Protein 4QUK (pdb70)

InterPro domains:
  IPR001509 NAD-dependent epimerase/dehydratase [PF01370] (10-249)
  IPR036291 NAD(P)-binding domain superfamily [SSF51735] (7-319)
  IPR050425 NAD(P)-dependent dehydratase-like [PTHR10366] (9-311)

Radius of gyration: 19.44 Å; Cα contacts (8 Å, |Δi|>4): 645; chains: 1; bounding box: 43×42×52 Å

CATH classification: 3.40.50.720

Structure (mmCIF, N/CA/C/O backbone):
data_4QUK
#
_entry.id   4QUK
#
_cell.length_a   37.797
_cell.length_b   76.565
_cell.length_c   106.045
_cell.angle_alpha   90.00
_cell.angle_beta   90.00
_cell.angle_gamma   90.00
#
_symmetry.space_group_name_H-M   'P 21 21 21'
#
loop_
_entity.id
_entity.type
_entity.pdbx_description
1 polymer Dihydroflavonol-4-reductase
2 water water
#
loop_
_atom_site.group_PDB
_atom_site.id
_atom_site.type_symbol
_atom_site.label_atom_id
_atom_site.label_alt_id
_atom_site.label_comp_id
_atom_site.label_asym_id
_atom_site.label_entity_id
_atom_site.label_seq_id
_atom_site.pdbx_PDB_ins_code
_atom_site.Cartn_x
_atom_site.Cartn_y
_atom_site.Cartn_z
_atom_site.occupancy
_atom_site.B_iso_or_equiv
_atom_site.auth_seq_id
_atom_site.auth_comp_id
_atom_site.auth_asym_id
_atom_site.auth_atom_id
_atom_site.pdbx_PDB_model_num
ATOM 1 N N . ASN A 1 1 ? 27.462 8.268 -27.098 1.00 29.00 8 ASN A N 1
ATOM 2 C CA . ASN A 1 1 ? 26.465 9.192 -26.489 1.00 25.58 8 ASN A CA 1
ATOM 3 C C . ASN A 1 1 ? 25.045 8.656 -26.678 1.00 23.39 8 ASN A C 1
ATOM 4 O O . ASN A 1 1 ? 24.070 9.295 -26.276 1.00 20.60 8 ASN A O 1
ATOM 9 N N . VAL A 1 2 ? 24.938 7.478 -27.289 1.00 20.20 9 VAL A N 1
ATOM 10 C CA . VAL A 1 2 ? 23.640 6.853 -27.522 1.00 17.81 9 VAL A CA 1
ATOM 11 C C . VAL A 1 2 ? 23.449 5.664 -26.590 1.00 16.44 9 VAL A C 1
ATOM 12 O O . VAL A 1 2 ? 24.268 4.746 -26.562 1.00 16.82 9 VAL A O 1
ATOM 16 N N . VAL A 1 3 ? 22.364 5.684 -25.824 1.00 16.14 10 VAL A N 1
ATOM 17 C CA . VAL A 1 3 ? 22.071 4.598 -24.899 1.00 14.62 10 VAL A CA 1
ATOM 18 C C . VAL A 1 3 ? 20.612 4.192 -25.015 1.00 14.89 10 VAL A C 1
ATOM 19 O O . VAL A 1 3 ? 19.782 4.954 -25.516 1.00 16.19 10 VAL A O 1
ATOM 23 N N . CYS A 1 4 ? 20.307 2.987 -24.550 1.00 14.08 11 CYS A N 1
ATOM 24 C CA . CYS A 1 4 ? 18.949 2.468 -24.599 1.00 14.40 11 CYS A CA 1
ATOM 25 C C . CYS A 1 4 ? 18.394 2.246 -23.201 1.00 15.96 11 CYS A C 1
ATOM 26 O O . CYS A 1 4 ? 19.086 1.736 -22.322 1.00 14.87 11 CYS A O 1
ATOM 29 N N . VAL A 1 5 ? 17.139 2.638 -23.005 1.00 15.08 12 VAL A N 1
ATOM 30 C CA . VAL A 1 5 ? 16.465 2.463 -21.726 1.00 14.97 12 VAL A CA 1
ATOM 31 C C . VAL A 1 5 ? 15.173 1.701 -22.001 1.00 16.83 12 VAL A C 1
ATOM 32 O O . VAL A 1 5 ? 14.287 2.205 -22.683 1.00 14.94 12 VAL A O 1
ATOM 36 N N . THR A 1 6 ? 15.077 0.483 -21.478 1.00 16.48 13 THR A N 1
ATOM 37 C CA . THR A 1 6 ? 13.891 -0.341 -21.676 1.00 17.83 13 THR A CA 1
ATOM 38 C C . THR A 1 6 ? 12.799 0.057 -20.685 1.00 18.18 13 THR A C 1
ATOM 39 O O . THR A 1 6 ? 13.097 0.546 -19.595 1.00 18.29 13 THR A O 1
ATOM 43 N N . GLY A 1 7 ? 11.541 -0.153 -21.073 1.00 18.12 14 GLY A N 1
ATOM 44 C CA . GLY A 1 7 ? 10.419 0.190 -20.210 1.00 18.39 14 GLY A CA 1
ATOM 45 C C . GLY A 1 7 ? 10.539 1.603 -19.672 1.00 17.60 14 GLY A C 1
ATOM 46 O O . GLY A 1 7 ? 10.359 1.845 -18.477 1.00 17.77 14 GLY A O 1
ATOM 47 N N . ALA A 1 8 ? 10.829 2.536 -20.571 1.00 18.58 15 ALA A N 1
ATOM 48 C CA . ALA A 1 8 ? 11.032 3.941 -20.233 1.00 19.59 15 ALA A CA 1
ATOM 49 C C . ALA A 1 8 ? 9.903 4.629 -19.476 1.00 20.75 15 ALA A C 1
ATOM 50 O O . ALA A 1 8 ? 10.132 5.630 -18.800 1.00 22.24 15 ALA A O 1
ATOM 52 N N . SER A 1 9 ? 8.691 4.099 -19.589 1.00 21.45 16 SER A N 1
ATOM 53 C CA . SER A 1 9 ? 7.541 4.685 -18.909 1.00 23.17 16 SER A CA 1
ATOM 54 C C . SER A 1 9 ? 7.516 4.392 -17.407 1.00 22.99 16 SER A C 1
ATOM 55 O O . SER A 1 9 ? 6.774 5.034 -16.662 1.00 23.73 16 SER A O 1
ATOM 58 N N . GLY A 1 10 ? 8.322 3.427 -16.970 1.00 20.85 17 GLY A N 1
ATOM 59 C CA . GLY A 1 10 ? 8.365 3.068 -15.559 1.00 20.75 17 GLY A CA 1
ATOM 60 C C . GLY A 1 10 ? 8.775 4.217 -14.652 1.00 18.48 17 GLY A C 1
ATOM 61 O O . GLY A 1 10 ? 9.272 5.234 -15.129 1.00 18.93 17 GLY A O 1
ATOM 62 N N . TYR A 1 11 ? 8.576 4.056 -13.345 1.00 17.67 18 TYR A N 1
ATOM 63 C CA . TYR A 1 11 ? 8.926 5.104 -12.385 1.00 16.81 18 TYR A CA 1
ATOM 64 C C . TYR A 1 11 ? 10.423 5.397 -12.385 1.00 16.53 18 TYR A C 1
ATOM 65 O O . TYR A 1 11 ? 10.841 6.532 -12.613 1.00 17.44 18 TYR A O 1
ATOM 74 N N . ILE A 1 12 ? 11.229 4.373 -12.124 1.00 16.58 19 ILE A N 1
ATOM 75 C CA . ILE A 1 12 ? 12.679 4.539 -12.104 1.00 15.04 19 ILE A CA 1
ATOM 76 C C . ILE A 1 12 ? 13.193 4.913 -13.494 1.00 14.77 19 ILE A C 1
ATOM 77 O O . ILE A 1 12 ? 13.999 5.835 -13.646 1.00 14.96 19 ILE A O 1
ATOM 82 N N . ALA A 1 13 ? 12.714 4.200 -14.506 1.00 13.28 20 ALA A N 1
ATOM 83 C CA . ALA A 1 13 ? 13.132 4.454 -15.880 1.00 12.91 20 ALA A CA 1
ATOM 84 C C . ALA A 1 13 ? 12.835 5.883 -16.344 1.00 14.07 20 ALA A C 1
ATOM 85 O O . ALA A 1 13 ? 13.642 6.491 -17.054 1.00 14.31 20 ALA A O 1
ATOM 87 N N . SER A 1 14 ? 11.683 6.423 -15.959 1.00 13.29 21 SER A N 1
ATOM 88 C CA . SER A 1 14 ? 11.341 7.781 -16.374 1.00 15.10 21 SER A CA 1
ATOM 89 C C . SER A 1 14 ? 12.333 8.784 -15.790 1.00 15.31 21 SER A C 1
ATOM 90 O O . SER A 1 14 ? 12.738 9.732 -16.463 1.00 14.23 21 SER A O 1
ATOM 93 N N . TRP A 1 15 ? 12.724 8.583 -14.534 1.00 14.24 22 TRP A N 1
ATOM 94 C CA . TRP A 1 15 ? 13.686 9.483 -13.916 1.00 14.52 22 TRP A CA 1
ATOM 95 C C . TRP A 1 15 ? 15.063 9.324 -14.548 1.00 14.72 22 TRP A C 1
ATOM 96 O O . TRP A 1 15 ? 15.809 10.297 -14.702 1.00 14.99 22 TRP A O 1
ATOM 107 N N . LEU A 1 16 ? 15.404 8.095 -14.910 1.00 13.44 23 LEU A N 1
ATOM 108 C CA . LEU A 1 16 ? 16.688 7.835 -15.549 1.00 13.90 23 LEU A CA 1
ATOM 109 C C . LEU A 1 16 ? 16.719 8.565 -16.895 1.00 13.85 23 LEU A C 1
ATOM 110 O O . LEU A 1 16 ? 17.714 9.197 -17.255 1.00 13.90 23 LEU A O 1
ATOM 115 N N . VAL A 1 17 ? 15.619 8.479 -17.630 1.00 12.63 24 VAL A N 1
ATOM 116 C CA . VAL A 1 17 ? 15.524 9.142 -18.925 1.00 13.50 24 VAL A CA 1
ATOM 117 C C . VAL A 1 17 ? 15.698 10.653 -18.759 1.00 13.44 24 VAL A C 1
ATOM 118 O O . VAL A 1 17 ? 16.441 11.284 -19.512 1.00 14.53 24 VAL A O 1
ATOM 122 N N . ARG A 1 18 ? 15.034 11.228 -17.761 1.00 13.04 25 ARG A N 1
ATOM 123 C CA . ARG A 1 18 ? 15.137 12.662 -17.519 1.00 14.33 25 ARG A CA 1
ATOM 124 C C . ARG A 1 18 ? 16.578 13.087 -17.264 1.00 14.51 25 ARG A C 1
ATOM 125 O O . ARG A 1 18 ? 17.075 14.047 -17.855 1.00 12.98 25 ARG A O 1
ATOM 133 N N . LEU A 1 19 ? 17.245 12.364 -16.374 1.00 14.72 26 LEU A N 1
ATOM 134 C CA . LEU A 1 19 ? 18.619 12.674 -16.031 1.00 14.78 26 LEU A CA 1
ATOM 135 C C . LEU A 1 19 ? 19.588 12.415 -17.181 1.00 13.68 26 LEU A C 1
ATOM 136 O O . LEU A 1 19 ? 20.519 13.189 -17.387 1.00 14.03 26 LEU A O 1
ATOM 141 N N . LEU A 1 20 ? 19.370 11.344 -17.941 1.00 13.27 27 LEU A N 1
ATOM 142 C CA . LEU A 1 20 ? 20.243 11.050 -19.078 1.00 14.81 27 LEU A CA 1
ATOM 143 C C . LEU A 1 20 ? 20.122 12.156 -20.126 1.00 14.81 27 LEU A C 1
ATOM 144 O O . LEU A 1 20 ? 21.127 12.614 -20.679 1.00 14.73 27 LEU A O 1
ATOM 149 N N . LEU A 1 21 ? 18.890 12.580 -20.398 1.00 15.48 28 LEU A N 1
ATOM 150 C CA . LEU A 1 21 ? 18.644 13.640 -21.372 1.00 16.01 28 LEU A CA 1
ATOM 151 C C . LEU A 1 21 ? 19.325 14.926 -20.932 1.00 17.62 28 LEU A C 1
ATOM 152 O O . LEU A 1 21 ? 19.891 15.660 -21.750 1.00 18.83 28 LEU A O 1
ATOM 157 N N . HIS A 1 22 ? 19.274 15.201 -19.634 1.00 18.65 29 HIS A N 1
ATOM 158 C CA . HIS A 1 22 ? 19.889 16.410 -19.121 1.00 18.90 29 HIS A CA 1
ATOM 159 C C . HIS A 1 22 ? 21.407 16.369 -19.247 1.00 19.09 29 HIS A C 1
ATOM 160 O O . HIS A 1 22 ? 22.047 17.415 -19.334 1.00 20.72 29 HIS A O 1
ATOM 167 N N . ARG A 1 23 ? 21.986 15.170 -19.262 1.00 18.89 30 ARG A N 1
ATOM 168 C CA . ARG A 1 23 ? 23.433 15.036 -19.400 1.00 21.98 30 ARG A CA 1
ATOM 169 C C . ARG A 1 23 ? 23.874 15.074 -20.864 1.00 21.19 30 ARG A C 1
ATOM 170 O O . ARG A 1 23 ? 25.059 14.922 -21.161 1.00 20.71 30 ARG A O 1
ATOM 178 N N . GLY A 1 24 ? 22.916 15.259 -21.770 1.00 20.70 31 GLY A N 1
ATOM 179 C CA . GLY A 1 24 ? 23.232 15.342 -23.188 1.00 19.70 31 GLY A CA 1
ATOM 180 C C . GLY A 1 24 ? 23.157 14.067 -24.007 1.00 19.48 31 GLY A C 1
ATOM 181 O O . GLY A 1 24 ? 23.480 14.076 -25.196 1.00 19.76 31 GLY A O 1
ATOM 182 N N . TYR A 1 25 ? 22.727 12.972 -23.391 1.00 17.84 32 TYR A N 1
ATOM 183 C CA . TYR A 1 25 ? 22.628 11.690 -24.087 1.00 17.60 32 TYR A CA 1
ATOM 184 C C . TYR A 1 25 ? 21.493 11.620 -25.098 1.00 17.77 32 TYR A C 1
ATOM 185 O O . TYR A 1 25 ? 20.502 12.343 -24.993 1.00 18.27 32 TYR A O 1
ATOM 194 N N . THR A 1 26 ? 21.658 10.741 -26.082 1.00 18.73 33 THR A N 1
ATOM 195 C CA . THR A 1 26 ? 20.615 10.472 -27.064 1.00 17.02 33 THR A CA 1
ATOM 196 C C . THR A 1 26 ? 20.033 9.205 -26.456 1.00 16.97 33 THR A C 1
ATOM 197 O O . THR A 1 26 ? 20.747 8.217 -26.286 1.00 17.90 33 THR A O 1
ATOM 201 N N . VAL A 1 27 ? 18.754 9.230 -26.110 1.00 15.06 34 VAL A N 1
ATOM 202 C CA . VAL A 1 27 ? 18.146 8.073 -25.471 1.00 15.06 34 VAL A CA 1
ATOM 203 C C . VAL A 1 27 ? 17.142 7.321 -26.324 1.00 15.03 34 VAL A C 1
ATOM 204 O O . VAL A 1 27 ? 16.137 7.883 -26.757 1.00 16.61 34 VAL A O 1
ATOM 208 N N . LYS A 1 28 ? 17.429 6.047 -26.568 1.00 14.28 35 LYS A N 1
ATOM 209 C CA . LYS A 1 28 ? 16.529 5.191 -27.328 1.00 14.34 35 LYS A CA 1
ATOM 210 C C . LYS A 1 28 ? 15.691 4.500 -26.257 1.00 14.30 35 LYS A C 1
ATOM 211 O O . LYS A 1 28 ? 16.172 3.613 -25.553 1.00 15.74 35 LYS A O 1
AT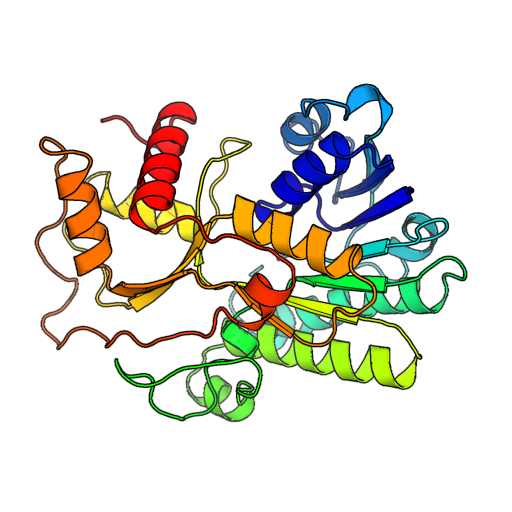OM 217 N N . ALA A 1 29 ? 14.439 4.924 -26.129 1.00 13.99 36 ALA A N 1
ATOM 218 C CA . ALA A 1 29 ? 13.550 4.384 -25.110 1.00 14.48 36 ALA A CA 1
ATOM 219 C C . ALA A 1 29 ? 12.485 3.466 -25.676 1.00 13.63 36 ALA A C 1
ATOM 220 O O . ALA A 1 29 ? 11.902 3.757 -26.715 1.00 13.77 36 ALA A O 1
ATOM 222 N N . THR A 1 30 ? 12.226 2.362 -24.982 1.00 14.09 37 THR A N 1
ATOM 223 C CA . THR A 1 30 ? 11.215 1.418 -25.437 1.00 14.95 37 THR A CA 1
ATOM 224 C C . THR A 1 30 ? 10.006 1.394 -24.510 1.00 15.78 37 THR A C 1
ATOM 225 O O . THR A 1 30 ? 10.135 1.504 -23.292 1.00 14.12 37 THR A O 1
ATOM 229 N N . VAL A 1 31 ? 8.828 1.275 -25.113 1.00 14.60 38 VAL A N 1
ATOM 230 C CA . VAL A 1 31 ? 7.569 1.187 -24.389 1.00 16.57 38 VAL A CA 1
ATOM 231 C C . VAL A 1 31 ? 6.713 0.234 -25.213 1.00 19.37 38 VAL A C 1
ATOM 232 O O . VAL A 1 31 ? 7.001 0.012 -26.388 1.00 18.97 38 VAL A O 1
ATOM 236 N N . ARG A 1 32 ? 5.677 -0.341 -24.610 1.00 20.70 39 ARG A N 1
ATOM 237 C CA . ARG A 1 32 ? 4.828 -1.277 -25.341 1.00 24.15 39 ARG A CA 1
ATOM 238 C C . ARG A 1 32 ? 4.074 -0.638 -26.502 1.00 24.14 39 ARG A C 1
ATOM 239 O O . ARG A 1 32 ? 3.812 -1.289 -27.516 1.00 24.88 39 ARG A O 1
ATOM 247 N N . ASP A 1 33 ? 3.733 0.636 -26.363 1.00 25.60 40 ASP A N 1
ATOM 248 C CA . ASP A 1 33 ? 3.019 1.336 -27.421 1.00 27.36 40 ASP A CA 1
ATOM 249 C C . ASP A 1 33 ? 3.343 2.822 -27.429 1.00 27.47 40 ASP A C 1
ATOM 250 O O . ASP A 1 33 ? 2.756 3.605 -26.682 1.00 26.82 40 ASP A O 1
ATOM 255 N N . PRO A 1 34 ? 4.296 3.227 -28.277 1.00 28.81 41 PRO A N 1
ATOM 256 C CA . PRO A 1 34 ? 4.699 4.630 -28.379 1.00 31.43 41 PRO A CA 1
ATOM 257 C C . PRO A 1 34 ? 3.634 5.522 -29.010 1.00 33.48 41 PRO A C 1
ATOM 258 O O . PRO A 1 34 ? 3.750 6.746 -28.984 1.00 33.38 41 PRO A O 1
ATOM 262 N N . ASN A 1 35 ? 2.599 4.910 -29.575 1.00 35.49 42 ASN A N 1
ATOM 263 C CA . ASN A 1 35 ? 1.529 5.673 -30.204 1.00 38.84 42 ASN A CA 1
ATOM 264 C C . ASN A 1 35 ? 0.424 6.006 -29.208 1.00 39.78 42 ASN A C 1
ATOM 265 O O . ASN A 1 35 ? -0.607 6.572 -29.576 1.00 41.02 42 ASN A O 1
ATOM 270 N N . ASP A 1 36 ? 0.646 5.650 -27.948 1.00 41.11 43 ASP A N 1
ATOM 271 C CA . ASP A 1 36 ? -0.314 5.921 -26.883 1.00 42.87 43 ASP A CA 1
ATOM 272 C C . ASP A 1 36 ? 0.197 7.116 -26.082 1.00 43.40 43 ASP A C 1
ATOM 273 O O . ASP A 1 36 ? 1.051 6.970 -25.209 1.00 42.43 43 ASP A O 1
ATOM 278 N N . PRO A 1 37 ? -0.328 8.315 -26.371 1.00 44.84 44 PRO A N 1
ATOM 279 C CA . PRO A 1 37 ? 0.076 9.546 -25.685 1.00 45.73 44 PRO A CA 1
ATOM 280 C C . PRO A 1 37 ? -0.076 9.519 -24.167 1.00 46.10 44 PRO A C 1
ATOM 281 O O . PRO A 1 37 ? 0.785 10.020 -23.445 1.00 46.85 44 PRO A O 1
ATOM 285 N N . LYS A 1 38 ? -1.163 8.931 -23.681 1.00 46.87 45 LYS A N 1
ATOM 286 C CA . LYS A 1 38 ? -1.400 8.860 -22.242 1.00 47.12 45 LYS A CA 1
ATOM 287 C C . LYS A 1 38 ? -0.315 8.109 -21.472 1.00 46.43 45 LYS A C 1
ATOM 288 O O . LYS A 1 38 ? -0.316 8.111 -20.241 1.00 47.09 45 LYS A O 1
ATOM 294 N N . LYS A 1 39 ? 0.608 7.468 -22.185 1.00 44.99 46 LYS A N 1
ATOM 295 C CA . LYS A 1 39 ? 1.674 6.722 -21.523 1.00 43.14 46 LYS A CA 1
ATOM 296 C C . LYS A 1 39 ? 3.089 7.083 -21.973 1.00 41.02 46 LYS A C 1
ATOM 297 O O . LYS A 1 39 ? 4.054 6.421 -21.590 1.00 40.82 46 LYS A O 1
ATOM 303 N N . VAL A 1 40 ? 3.208 8.130 -22.785 1.00 36.83 47 VAL A N 1
ATOM 304 C CA . VAL A 1 40 ? 4.511 8.591 -23.254 1.00 33.26 47 VAL A CA 1
ATOM 305 C C . VAL A 1 40 ? 4.606 10.106 -23.102 1.00 32.18 47 VAL A C 1
ATOM 306 O O . VAL A 1 40 ? 5.679 10.691 -23.238 1.00 29.33 47 VAL A O 1
ATOM 310 N N . ASP A 1 41 ? 3.474 10.738 -22.812 1.00 31.49 48 ASP A N 1
ATOM 311 C CA . ASP A 1 41 ? 3.438 12.186 -22.645 1.00 32.30 48 ASP A CA 1
ATOM 312 C C . ASP A 1 41 ? 4.394 12.703 -21.576 1.00 29.54 48 ASP A C 1
ATOM 313 O O . ASP A 1 41 ? 5.034 13.737 -21.763 1.00 29.68 48 ASP A O 1
ATOM 318 N N . HIS A 1 42 ? 4.501 11.990 -20.460 1.00 28.39 49 HIS A N 1
ATOM 319 C CA . HIS A 1 42 ? 5.396 12.424 -19.394 1.00 25.95 49 HIS A CA 1
ATOM 320 C C . HIS A 1 42 ? 6.861 12.313 -19.815 1.00 25.35 49 HIS A C 1
ATOM 321 O O . HIS A 1 42 ? 7.731 12.968 -19.245 1.00 24.83 49 HIS A O 1
ATOM 328 N N . LEU A 1 43 ? 7.132 11.492 -20.825 1.00 21.85 50 LEU A N 1
ATOM 329 C CA . LEU A 1 43 ? 8.495 11.341 -21.315 1.00 21.47 50 LEU A CA 1
ATOM 330 C C . LEU A 1 43 ? 8.796 12.409 -22.366 1.00 20.59 50 LEU A C 1
ATOM 331 O O . LEU A 1 43 ? 9.826 13.077 -22.306 1.00 19.15 50 LEU A O 1
ATOM 336 N N . VAL A 1 44 ? 7.885 12.578 -23.322 1.00 21.28 51 VAL A N 1
ATOM 337 C CA . VAL A 1 44 ? 8.080 13.563 -24.379 1.00 23.50 51 VAL A CA 1
ATOM 338 C C . VAL A 1 44 ? 8.194 14.989 -23.840 1.00 23.67 51 VAL A C 1
ATOM 339 O O . VAL A 1 44 ? 8.839 15.838 -24.451 1.00 23.44 51 VAL A O 1
ATOM 343 N N . LYS A 1 45 ? 7.583 15.241 -22.686 1.00 24.68 52 LYS A N 1
ATOM 344 C CA . LYS A 1 45 ? 7.609 16.568 -22.075 1.00 25.41 52 LYS A CA 1
ATOM 345 C C . LYS A 1 45 ? 8.939 16.900 -21.402 1.00 24.26 52 LYS A C 1
ATOM 346 O O . LYS A 1 45 ? 9.261 18.071 -21.194 1.00 21.41 52 LYS A O 1
ATOM 352 N N . LEU A 1 46 ? 9.711 15.872 -21.064 1.00 22.49 53 LEU A N 1
ATOM 353 C CA . LEU A 1 46 ? 10.999 16.071 -20.404 1.00 22.75 53 LEU A CA 1
ATOM 354 C C . LEU A 1 46 ? 11.923 16.999 -21.184 1.00 22.95 53 LEU A C 1
ATOM 355 O O . LEU A 1 46 ? 11.925 17.006 -22.415 1.00 21.14 53 LEU A O 1
ATOM 360 N N . ASP A 1 47 ? 12.715 17.778 -20.455 1.00 22.61 54 ASP A N 1
ATOM 361 C CA . ASP A 1 47 ? 13.643 18.718 -21.069 1.00 24.94 54 ASP A CA 1
ATOM 362 C C . ASP A 1 47 ? 14.652 18.008 -21.971 1.00 23.62 54 ASP A C 1
ATOM 363 O O . ASP A 1 47 ? 15.399 17.137 -21.522 1.00 22.30 54 ASP A O 1
ATOM 368 N N . GLY A 1 48 ? 14.656 18.380 -23.249 1.00 22.65 55 GLY A N 1
ATOM 369 C CA . GLY A 1 48 ? 15.577 17.781 -24.201 1.00 21.50 55 GLY A CA 1
ATOM 370 C C . GLY A 1 48 ? 15.011 16.596 -24.968 1.00 20.59 55 GLY A C 1
ATOM 371 O O . GLY A 1 48 ? 15.585 16.168 -25.974 1.00 20.37 55 GLY A O 1
ATOM 372 N N . ALA A 1 49 ? 13.885 16.066 -24.503 1.00 18.14 56 ALA A N 1
ATOM 373 C CA . ALA A 1 49 ? 13.257 14.913 -25.147 1.00 17.99 56 ALA A CA 1
ATOM 374 C C . ALA A 1 49 ? 12.910 15.180 -26.606 1.00 18.33 56 ALA A C 1
ATOM 375 O O . ALA A 1 49 ? 13.091 14.322 -27.469 1.00 17.26 56 ALA A O 1
ATOM 377 N N . LYS A 1 50 ? 12.408 16.378 -26.872 1.00 19.17 57 LYS A N 1
ATOM 378 C CA . LYS A 1 50 ? 12.014 16.765 -28.218 1.00 21.99 57 LYS A CA 1
ATOM 379 C C . LYS A 1 50 ? 13.115 16.502 -29.246 1.00 21.67 57 LYS A C 1
ATOM 380 O O . LYS A 1 50 ? 12.844 16.026 -30.349 1.00 20.52 57 LYS A O 1
ATOM 386 N N . GLU A 1 51 ? 14.357 16.796 -28.880 1.00 20.27 58 GLU A N 1
ATOM 387 C CA . GLU A 1 51 ? 15.469 16.593 -29.800 1.00 21.79 58 GLU A CA 1
ATOM 388 C C . GLU A 1 51 ? 16.240 15.291 -29.602 1.00 20.50 58 GLU A C 1
ATOM 389 O O . GLU A 1 51 ? 16.740 14.717 -30.570 1.00 19.52 58 GLU A O 1
ATOM 395 N N . ARG A 1 52 ? 16.329 14.811 -28.364 1.00 18.39 59 ARG A N 1
ATOM 396 C CA . ARG A 1 52 ? 17.115 13.610 -28.109 1.00 18.08 59 ARG A CA 1
ATOM 397 C C . ARG A 1 52 ? 16.449 12.337 -27.589 1.00 17.54 59 ARG A C 1
ATOM 398 O O . ARG A 1 52 ? 17.142 11.361 -27.303 1.00 17.26 59 ARG A O 1
ATOM 406 N N . LEU A 1 53 ? 15.124 12.329 -27.470 1.00 16.62 60 LEU A N 1
ATOM 407 C CA . LEU A 1 53 ? 14.426 11.123 -27.024 1.00 17.17 60 LEU A CA 1
ATOM 408 C C . LEU A 1 53 ? 13.856 10.405 -28.247 1.00 17.48 60 LEU A C 1
ATOM 409 O O . LEU A 1 53 ? 13.028 10.964 -28.965 1.00 16.37 60 LEU A O 1
ATOM 414 N N . GLN A 1 54 ? 14.300 9.172 -28.477 1.00 16.55 61 GLN A N 1
ATOM 415 C CA . GLN A 1 54 ? 13.832 8.380 -29.612 1.00 16.76 61 GLN A CA 1
ATOM 416 C C . GLN A 1 54 ? 13.032 7.190 -29.074 1.00 15.67 61 GLN A C 1
ATOM 417 O O . GLN A 1 54 ? 13.592 6.293 -28.442 1.00 14.37 61 GLN A O 1
ATOM 423 N N . LEU A 1 55 ? 11.724 7.186 -29.322 1.00 16.05 62 LEU A N 1
ATOM 424 C CA . LEU A 1 55 ? 10.853 6.116 -28.835 1.00 15.91 62 LEU A CA 1
ATOM 425 C C . LEU A 1 55 ? 10.689 4.941 -29.796 1.00 16.28 62 LEU A C 1
ATOM 426 O O . LEU A 1 55 ? 10.484 5.129 -30.998 1.00 15.20 62 LEU A O 1
ATOM 431 N N . PHE A 1 56 ? 10.773 3.728 -29.251 1.00 14.58 63 PHE A N 1
ATOM 432 C CA . PHE A 1 56 ? 10.615 2.507 -30.040 1.00 15.12 63 PHE A CA 1
ATOM 433 C C . PHE A 1 56 ? 9.638 1.554 -29.367 1.00 16.57 63 PHE A C 1
ATOM 434 O O . PHE A 1 56 ? 9.552 1.504 -28.139 1.00 15.95 63 PHE A O 1
ATOM 442 N N . LYS A 1 57 ? 8.908 0.794 -30.176 1.00 18.41 64 LYS A N 1
ATOM 443 C CA . LYS A 1 57 ? 7.950 -0.177 -29.656 1.00 18.95 64 LYS A CA 1
ATOM 444 C C . LYS A 1 57 ? 8.650 -1.511 -29.415 1.00 19.46 64 LYS A C 1
ATOM 445 O O . LYS A 1 57 ? 9.321 -2.041 -30.303 1.00 18.21 64 LYS A O 1
ATOM 451 N N . ALA A 1 58 ? 8.490 -2.055 -28.214 1.00 18.29 65 ALA A N 1
ATOM 452 C CA . ALA A 1 58 ? 9.104 -3.332 -27.883 1.00 19.51 65 ALA A CA 1
ATOM 453 C C . ALA A 1 58 ? 8.399 -3.967 -26.696 1.00 21.25 65 ALA A C 1
ATOM 454 O O . ALA A 1 58 ? 8.092 -3.291 -25.712 1.00 21.86 65 ALA A O 1
ATOM 456 N N . ASN A 1 59 ? 8.122 -5.263 -26.801 1.00 21.32 66 ASN A N 1
ATOM 457 C CA . ASN A 1 59 ? 7.473 -5.982 -25.715 1.00 22.83 66 ASN A CA 1
ATOM 458 C C . ASN A 1 59 ? 8.448 -7.016 -25.169 1.00 21.01 66 ASN A C 1
ATOM 459 O O . ASN A 1 59 ? 8.999 -7.813 -25.924 1.00 21.69 66 ASN A O 1
ATOM 464 N N . LEU A 1 60 ? 8.654 -6.992 -23.857 1.00 20.80 67 LEU A N 1
ATOM 465 C CA . LEU A 1 60 ? 9.572 -7.910 -23.192 1.00 21.99 67 LEU A CA 1
ATOM 466 C C . LEU A 1 60 ? 9.316 -9.394 -23.445 1.00 22.30 67 LEU A C 1
ATOM 467 O O . LEU A 1 60 ? 10.256 -10.189 -23.499 1.00 21.54 67 LEU A O 1
ATOM 472 N N . LEU A 1 61 ? 8.053 -9.769 -23.601 1.00 22.22 68 LEU A N 1
ATOM 473 C CA . LEU A 1 61 ? 7.710 -11.170 -23.814 1.00 23.74 68 LEU A CA 1
ATOM 474 C C . LEU A 1 61 ? 7.758 -11.617 -25.269 1.00 24.19 68 LEU A C 1
ATOM 475 O O . LEU A 1 61 ? 7.325 -12.719 -25.600 1.00 25.91 68 LEU A O 1
ATOM 480 N N . GLU A 1 62 ? 8.288 -10.764 -26.136 1.00 24.74 69 GLU A N 1
ATOM 481 C CA . GLU A 1 62 ? 8.394 -11.089 -27.550 1.00 24.70 69 GLU A CA 1
ATOM 482 C C . GLU A 1 62 ? 9.857 -11.286 -27.930 1.00 24.50 69 GLU A C 1
ATOM 483 O O . GLU A 1 62 ? 10.638 -10.336 -27.944 1.00 22.35 69 GLU A O 1
ATOM 489 N N . GLU A 1 63 ? 10.223 -12.525 -28.239 1.00 24.81 70 GLU A N 1
ATOM 490 C CA . GLU A 1 63 ? 11.600 -12.843 -28.602 1.00 26.52 70 GLU A CA 1
ATOM 491 C C . GLU A 1 63 ? 12.181 -11.958 -29.700 1.00 25.07 70 GLU A C 1
ATOM 492 O O . GLU A 1 63 ? 11.542 -11.715 -30.723 1.00 25.02 70 GLU A O 1
ATOM 498 N N . GLY A 1 64 ? 13.403 -11.482 -29.471 1.00 23.43 71 GLY A N 1
ATOM 499 C CA . GLY A 1 64 ? 14.081 -10.642 -30.442 1.00 21.76 71 GLY A CA 1
ATOM 500 C C . GLY A 1 64 ? 13.524 -9.238 -30.588 1.00 19.99 71 GLY A C 1
ATOM 501 O O . GLY A 1 64 ? 13.958 -8.487 -31.458 1.00 19.80 71 GLY A O 1
ATOM 502 N N . ALA A 1 65 ? 12.577 -8.878 -29.731 1.00 18.27 72 ALA A N 1
ATOM 503 C CA . ALA A 1 65 ? 11.952 -7.560 -29.787 1.00 18.94 72 ALA A CA 1
ATOM 504 C C . ALA A 1 65 ? 12.920 -6.398 -29.560 1.00 18.35 72 ALA A C 1
ATOM 505 O O . ALA A 1 65 ? 12.640 -5.267 -29.963 1.00 17.01 72 ALA A O 1
ATOM 507 N N . PHE A 1 66 ? 14.051 -6.670 -28.915 1.00 17.61 73 PHE A N 1
ATOM 508 C CA . PHE A 1 66 ? 15.030 -5.618 -28.640 1.00 16.68 73 PHE A CA 1
ATOM 509 C C . PHE A 1 66 ? 16.303 -5.724 -29.472 1.00 15.69 73 PHE A C 1
ATOM 510 O O . PHE A 1 66 ? 17.245 -4.973 -29.254 1.00 13.40 73 PHE A O 1
ATOM 518 N N . ASP A 1 67 ? 16.335 -6.640 -30.435 1.00 15.68 74 ASP A N 1
ATOM 519 C CA . ASP A 1 67 ? 17.535 -6.822 -31.251 1.00 17.93 74 ASP A CA 1
ATOM 520 C C . ASP A 1 67 ? 18.070 -5.568 -31.945 1.00 16.68 74 ASP A C 1
ATOM 521 O O . ASP A 1 67 ? 19.258 -5.264 -31.857 1.00 17.55 74 ASP A O 1
ATOM 526 N N . SER A 1 68 ? 17.201 -4.840 -32.635 1.00 16.66 75 SER A N 1
ATOM 527 C CA . SER A 1 68 ? 17.634 -3.647 -33.354 1.00 16.68 75 SER A CA 1
ATOM 528 C C . SER A 1 68 ? 17.790 -2.405 -32.480 1.00 17.12 75 SER A C 1
ATOM 529 O O . SER A 1 68 ? 18.725 -1.624 -32.671 1.00 15.54 75 SER A O 1
ATOM 532 N N . VAL A 1 69 ? 16.892 -2.223 -31.516 1.00 14.66 76 VAL A N 1
ATOM 533 C CA . VAL A 1 69 ? 16.961 -1.035 -30.674 1.00 14.13 76 VAL A CA 1
ATOM 534 C C . VAL A 1 69 ? 18.260 -0.890 -29.879 1.00 15.76 76 VAL A C 1
ATOM 535 O O . VAL A 1 69 ? 18.751 0.229 -29.698 1.00 13.70 76 VAL A O 1
ATOM 539 N N . VAL A 1 70 ? 18.835 -2.001 -29.419 1.00 15.53 77 VAL A N 1
ATOM 540 C CA . VAL A 1 70 ? 20.081 -1.917 -28.657 1.00 15.49 77 VAL A CA 1
ATOM 541 C C . VAL A 1 70 ? 21.290 -1.664 -29.552 1.00 17.10 77 VAL A C 1
ATOM 542 O O . VAL A 1 70 ? 22.314 -1.159 -29.092 1.00 15.65 77 VAL A O 1
ATOM 546 N N . GLN A 1 71 ? 21.173 -2.013 -30.830 1.00 16.48 78 GLN A N 1
ATOM 547 C CA . GLN A 1 71 ? 22.271 -1.801 -31.767 1.00 18.00 78 GLN A CA 1
ATOM 548 C C . GLN A 1 71 ? 22.603 -0.313 -31.808 1.00 17.72 78 GLN A C 1
ATOM 549 O O . GLN A 1 71 ? 21.704 0.526 -31.778 1.00 17.93 78 GLN A O 1
ATOM 555 N N . GLY A 1 72 ? 23.893 0.009 -31.872 1.00 16.35 79 GLY A N 1
ATOM 556 C CA . GLY A 1 72 ? 24.307 1.401 -31.919 1.00 16.67 79 GLY A CA 1
ATOM 557 C C . GLY A 1 72 ? 24.388 2.054 -30.550 1.00 17.33 79 GLY A C 1
ATOM 558 O O . GLY A 1 72 ? 24.644 3.256 -30.444 1.00 17.35 79 GLY A O 1
ATOM 559 N N . CYS A 1 73 ? 24.171 1.266 -29.501 1.00 16.58 80 CYS A N 1
ATOM 560 C CA . CYS A 1 73 ? 24.221 1.779 -28.134 1.00 17.09 80 CYS A CA 1
ATOM 561 C C . CYS A 1 73 ? 25.442 1.271 -27.377 1.00 18.23 80 CYS A C 1
ATOM 562 O O . CYS A 1 73 ? 25.740 0.078 -27.403 1.00 17.86 80 CYS A O 1
ATOM 565 N N . HIS A 1 74 ? 26.142 2.177 -26.701 1.00 18.09 81 HIS A N 1
ATOM 566 C CA . HIS A 1 74 ? 27.308 1.795 -25.908 1.00 18.74 81 HIS A CA 1
ATOM 567 C C . HIS A 1 74 ? 26.818 1.321 -24.545 1.00 17.50 81 HIS A C 1
ATOM 568 O O . HIS A 1 74 ? 27.487 0.551 -23.858 1.00 15.39 81 HIS A O 1
ATOM 575 N N . GLY A 1 75 ? 25.636 1.793 -24.162 1.00 16.99 82 GLY A N 1
ATOM 576 C CA . GLY A 1 75 ? 25.070 1.404 -22.885 1.00 14.91 82 GLY A CA 1
ATOM 577 C C . GLY A 1 75 ? 23.611 1.013 -23.014 1.00 15.00 82 GLY A C 1
ATOM 578 O O . GLY A 1 75 ? 22.869 1.605 -23.799 1.00 13.16 82 GLY A O 1
ATOM 579 N N . VAL A 1 76 ? 23.209 -0.002 -22.257 1.00 14.15 83 VAL A N 1
ATOM 580 C CA . VAL A 1 76 ? 21.829 -0.466 -22.260 1.00 14.27 83 VAL A CA 1
ATOM 581 C C . VAL A 1 76 ? 21.348 -0.531 -20.819 1.00 14.86 83 VAL A C 1
ATOM 582 O O . VAL A 1 76 ? 21.924 -1.242 -19.991 1.00 13.12 83 VAL A O 1
ATOM 586 N N . PHE A 1 77 ? 20.296 0.220 -20.522 1.00 12.91 84 PHE A N 1
ATOM 587 C CA . PHE A 1 77 ? 19.740 0.240 -19.178 1.00 14.31 84 PHE A CA 1
ATOM 588 C C . PHE A 1 77 ? 18.467 -0.594 -19.159 1.00 14.97 84 PHE A C 1
ATOM 589 O O . PHE A 1 77 ? 17.415 -0.136 -19.601 1.00 14.35 84 PHE A O 1
ATOM 597 N N . HIS A 1 78 ? 18.566 -1.829 -18.676 1.00 15.29 85 HIS A N 1
ATOM 598 C CA . HIS A 1 78 ? 17.389 -2.680 -18.606 1.00 17.17 85 HIS A CA 1
ATOM 599 C C . HIS A 1 78 ? 16.741 -2.433 -17.262 1.00 19.75 85 HIS A C 1
ATOM 600 O O . HIS A 1 78 ? 17.127 -3.022 -16.252 1.00 16.80 85 HIS A O 1
ATOM 607 N N . THR A 1 79 ? 15.754 -1.544 -17.260 1.00 23.41 86 THR A N 1
ATOM 608 C CA . THR A 1 79 ? 15.052 -1.178 -16.039 1.00 27.79 86 THR A CA 1
ATOM 609 C C . THR A 1 79 ? 13.671 -1.809 -15.980 1.00 31.03 86 THR A C 1
ATOM 610 O O . THR A 1 79 ? 13.096 -1.960 -14.901 1.00 31.25 86 THR A O 1
ATOM 614 N N . ALA A 1 80 ? 13.140 -2.168 -17.145 1.00 31.88 87 ALA A N 1
ATOM 615 C CA . ALA A 1 80 ? 11.817 -2.775 -17.230 1.00 32.97 87 ALA A CA 1
ATOM 616 C C . ALA A 1 80 ? 11.720 -4.003 -16.330 1.00 33.14 87 ALA A C 1
ATOM 617 O O . ALA A 1 80 ? 12.110 -5.105 -16.722 1.00 34.90 87 ALA A O 1
ATOM 619 N N . VAL A 1 87 ? -1.935 -12.207 -8.844 1.00 40.71 94 VAL A N 1
ATOM 620 C CA . VAL A 1 87 ? -1.181 -13.348 -9.352 1.00 40.37 94 VAL A CA 1
ATOM 621 C C . VAL A 1 87 ? -1.657 -14.651 -8.716 1.00 39.57 94 VAL A C 1
ATOM 622 O O . VAL A 1 87 ? -1.792 -14.746 -7.497 1.00 40.71 94 VAL A O 1
ATOM 626 N N . LYS A 1 88 ? -1.916 -15.654 -9.549 1.00 37.64 95 LYS A N 1
ATOM 627 C CA . LYS A 1 88 ? -2.364 -16.951 -9.059 1.00 36.17 95 LYS A CA 1
ATOM 628 C C . LYS A 1 88 ? -1.175 -17.903 -9.035 1.00 33.10 95 LYS A C 1
ATOM 629 O O . LYS A 1 88 ? -0.659 -18.245 -7.969 1.00 32.52 95 LYS A O 1
ATOM 635 N N . ASP A 1 89 ? -0.741 -18.326 -10.218 1.00 29.63 96 ASP A N 1
ATOM 636 C CA . ASP A 1 89 ? 0.399 -19.224 -10.334 1.00 27.04 96 ASP A CA 1
ATOM 637 C C . ASP A 1 89 ? 1.690 -18.412 -10.427 1.00 26.81 96 ASP A C 1
ATOM 638 O O . ASP A 1 89 ? 1.976 -17.795 -11.453 1.00 27.80 96 ASP A O 1
ATOM 643 N N . PRO A 1 90 ? 2.492 -18.413 -9.350 1.00 25.76 97 PRO A N 1
ATOM 644 C CA . PRO A 1 90 ? 3.761 -17.679 -9.277 1.00 23.98 97 PRO A CA 1
ATOM 645 C C . PRO A 1 90 ? 4.759 -18.033 -10.371 1.00 23.11 97 PRO A C 1
ATOM 646 O O . PRO A 1 90 ? 5.617 -17.221 -10.723 1.00 23.18 97 PRO A O 1
ATOM 650 N N . GLN A 1 91 ? 4.655 -19.245 -10.902 1.00 22.54 98 GLN A N 1
ATOM 651 C CA . GLN A 1 91 ? 5.578 -19.687 -11.942 1.00 22.91 98 GLN A CA 1
ATOM 652 C C . GLN A 1 91 ? 5.277 -19.057 -13.302 1.00 23.28 98 GLN A C 1
ATOM 653 O O . GLN A 1 91 ? 6.080 -18.289 -13.831 1.00 22.43 98 GLN A O 1
ATOM 659 N N . ALA A 1 92 ? 4.115 -19.372 -13.862 1.00 23.92 99 ALA A N 1
ATOM 660 C CA . ALA A 1 92 ? 3.738 -18.848 -15.173 1.00 24.91 99 ALA A CA 1
ATOM 661 C C . ALA A 1 92 ? 3.373 -17.365 -15.177 1.00 24.99 99 ALA A C 1
ATOM 662 O O . ALA A 1 92 ? 3.545 -16.685 -16.186 1.00 25.57 99 ALA A O 1
ATOM 664 N N . GLU A 1 93 ? 2.878 -16.866 -14.050 1.00 24.84 100 GLU A N 1
ATOM 665 C CA . GLU A 1 93 ? 2.461 -15.470 -13.958 1.00 26.24 100 GLU A CA 1
ATOM 666 C C . GLU A 1 93 ? 3.479 -14.507 -13.365 1.00 25.37 100 GLU A C 1
ATOM 667 O O . GLU A 1 93 ? 3.259 -13.297 -13.385 1.00 25.92 100 GLU A O 1
ATOM 673 N N . LEU A 1 94 ? 4.588 -15.024 -12.845 1.00 24.49 101 LEU A N 1
ATOM 674 C CA . LEU A 1 94 ? 5.589 -14.155 -12.237 1.00 24.63 101 LEU A CA 1
ATOM 675 C C . LEU A 1 94 ? 7.021 -14.533 -12.609 1.00 23.60 101 LEU A C 1
ATOM 676 O O . LEU A 1 94 ? 7.700 -13.800 -13.328 1.00 22.42 101 LEU A O 1
ATOM 681 N N . ILE A 1 95 ? 7.473 -15.681 -12.115 1.00 22.51 102 ILE A N 1
ATOM 682 C CA . ILE A 1 95 ? 8.831 -16.153 -12.375 1.00 22.63 102 ILE A CA 1
ATOM 683 C C . ILE A 1 95 ? 9.170 -16.256 -13.861 1.00 23.15 102 ILE A C 1
ATOM 684 O O . ILE A 1 95 ? 10.112 -15.620 -14.341 1.00 22.42 102 ILE A O 1
ATOM 689 N N . ASP A 1 96 ? 8.404 -17.065 -14.585 1.00 23.76 103 ASP A N 1
ATOM 690 C CA . ASP A 1 96 ? 8.654 -17.275 -16.005 1.00 25.81 103 ASP A CA 1
ATOM 691 C C . ASP A 1 96 ? 8.743 -15.996 -16.829 1.00 26.27 103 ASP A C 1
ATOM 692 O O . ASP A 1 96 ? 9.700 -15.805 -17.580 1.00 26.83 103 ASP A O 1
ATOM 697 N N . PRO A 1 97 ? 7.753 -15.100 -16.705 1.00 26.06 104 PRO A N 1
ATOM 698 C CA . PRO A 1 97 ? 7.831 -13.867 -17.493 1.00 25.58 104 PRO A CA 1
ATOM 699 C C . PRO A 1 97 ? 9.020 -12.986 -17.115 1.00 25.57 104 PRO A C 1
ATOM 700 O O . PRO A 1 97 ? 9.605 -12.326 -17.975 1.00 23.70 104 PRO A O 1
ATOM 704 N N . ALA A 1 98 ? 9.385 -12.986 -15.836 1.00 23.26 105 ALA A N 1
ATOM 705 C CA . ALA A 1 98 ? 10.509 -12.181 -15.367 1.00 23.01 105 ALA A CA 1
ATOM 706 C C . ALA A 1 98 ? 11.829 -12.669 -15.965 1.00 23.52 105 ALA A C 1
ATOM 707 O O . ALA A 1 98 ? 12.646 -11.869 -16.423 1.00 21.95 105 ALA A O 1
ATOM 709 N N . LEU A 1 99 ? 12.032 -13.983 -15.955 1.00 23.60 106 LEU A N 1
ATOM 710 C CA . LEU A 1 99 ? 13.247 -14.571 -16.500 1.00 24.32 106 LEU A CA 1
ATOM 711 C C . LEU A 1 99 ? 13.300 -14.415 -18.015 1.00 23.91 106 LEU A C 1
ATOM 712 O O . LEU A 1 99 ? 14.330 -14.034 -18.570 1.00 21.69 106 LEU A O 1
ATOM 717 N N . LYS A 1 100 ? 12.184 -14.700 -18.678 1.00 22.35 107 LYS A N 1
ATOM 718 C CA . LYS A 1 100 ? 12.124 -14.599 -20.131 1.00 23.92 107 LYS A CA 1
ATOM 719 C C . LYS A 1 100 ? 12.460 -13.191 -20.610 1.00 22.76 107 LYS A C 1
ATOM 720 O O . LYS A 1 100 ? 13.235 -13.020 -21.547 1.00 21.80 107 LYS A O 1
ATOM 726 N N . GLY A 1 101 ? 11.877 -12.189 -19.959 1.00 21.66 108 GLY A N 1
ATOM 727 C CA . GLY A 1 101 ? 12.135 -10.812 -20.339 1.00 21.44 108 GLY A CA 1
ATOM 728 C C . GLY A 1 101 ? 13.604 -10.456 -20.210 1.00 21.38 108 GLY A C 1
ATOM 729 O O . GLY A 1 101 ? 14.213 -9.921 -21.138 1.00 21.67 108 GLY A O 1
ATOM 730 N N . THR A 1 102 ? 14.179 -10.761 -19.052 1.00 19.98 109 THR A N 1
ATOM 731 C CA . THR A 1 102 ? 15.584 -10.474 -18.799 1.00 20.98 109 THR A CA 1
ATOM 732 C C . THR A 1 102 ? 16.502 -11.108 -19.840 1.00 21.21 109 THR A C 1
ATOM 733 O O . THR A 1 102 ? 17.377 -10.444 -20.396 1.00 21.65 109 THR A O 1
ATOM 737 N N . LEU A 1 103 ? 16.299 -12.394 -20.101 1.00 19.59 110 LEU A N 1
ATOM 738 C CA . LEU A 1 103 ? 17.125 -13.107 -21.064 1.00 20.91 110 LEU A CA 1
ATOM 739 C C . LEU A 1 103 ? 16.881 -12.633 -22.492 1.00 19.87 110 LEU A C 1
ATOM 740 O O . LEU A 1 103 ? 17.787 -12.645 -23.321 1.00 20.59 110 LEU A O 1
ATOM 745 N N . ASN A 1 104 ? 15.652 -12.214 -22.775 1.00 18.65 111 ASN A N 1
ATOM 746 C CA . ASN A 1 104 ? 15.302 -11.719 -24.101 1.00 17.13 111 ASN A CA 1
ATOM 747 C C . ASN A 1 104 ? 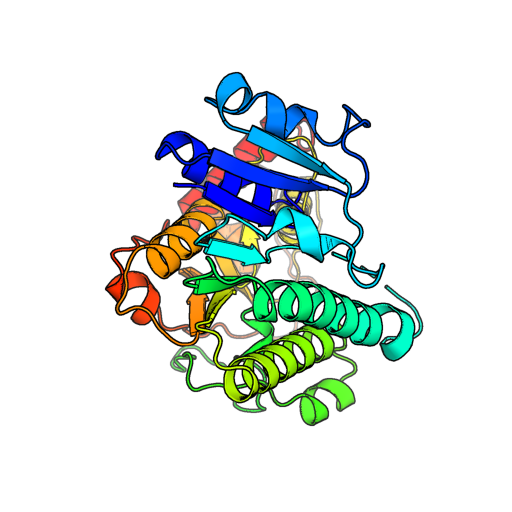16.165 -10.490 -24.396 1.00 15.33 111 ASN A C 1
ATOM 748 O O . ASN A 1 104 ? 16.804 -10.396 -25.445 1.00 15.58 111 ASN A O 1
ATOM 753 N N . VAL A 1 105 ? 16.176 -9.546 -23.463 1.00 14.37 112 VAL A N 1
ATOM 754 C CA . VAL A 1 105 ? 16.967 -8.334 -23.625 1.00 14.68 112 VAL A CA 1
ATOM 755 C C . VAL A 1 105 ? 18.459 -8.661 -23.675 1.00 14.68 112 VAL A C 1
ATOM 756 O O . VAL A 1 105 ? 19.181 -8.170 -24.546 1.00 13.45 112 VAL A O 1
ATOM 760 N N . LEU A 1 106 ? 18.921 -9.499 -22.753 1.00 13.29 113 LEU A N 1
ATOM 761 C CA . LEU A 1 106 ? 20.335 -9.861 -22.722 1.00 14.48 113 LEU A CA 1
ATOM 762 C C . LEU A 1 106 ? 20.802 -10.527 -24.017 1.00 14.58 113 LEU A C 1
ATOM 763 O O . LEU A 1 106 ? 21.930 -10.302 -24.461 1.00 15.50 113 LEU A O 1
ATOM 768 N N . ASN A 1 107 ? 19.947 -11.341 -24.626 1.00 14.75 114 ASN A N 1
ATOM 769 C CA . ASN A 1 107 ? 20.320 -11.999 -25.875 1.00 15.27 114 ASN A CA 1
ATOM 770 C C . ASN A 1 107 ? 20.585 -10.948 -26.946 1.00 16.58 114 ASN A C 1
ATOM 771 O O . ASN A 1 107 ? 21.514 -11.079 -27.743 1.00 17.04 114 ASN A O 1
ATOM 776 N N . SER A 1 108 ? 19.769 -9.898 -26.958 1.00 15.57 115 SER A N 1
ATOM 777 C CA . SER A 1 108 ? 19.945 -8.818 -27.923 1.00 17.19 115 SER A CA 1
ATOM 778 C C . SER A 1 108 ? 21.271 -8.103 -27.670 1.00 16.20 115 SER A C 1
ATOM 779 O O . SER A 1 108 ? 21.967 -7.712 -28.611 1.00 16.00 115 SER A O 1
ATOM 782 N N . CYS A 1 109 ? 21.618 -7.939 -26.395 1.00 15.41 116 CYS A N 1
ATOM 783 C CA . CYS A 1 109 ? 22.861 -7.269 -26.022 1.00 15.04 116 CYS A CA 1
ATOM 784 C C . CYS A 1 109 ? 24.082 -8.082 -26.445 1.00 15.95 116 CYS A C 1
ATOM 785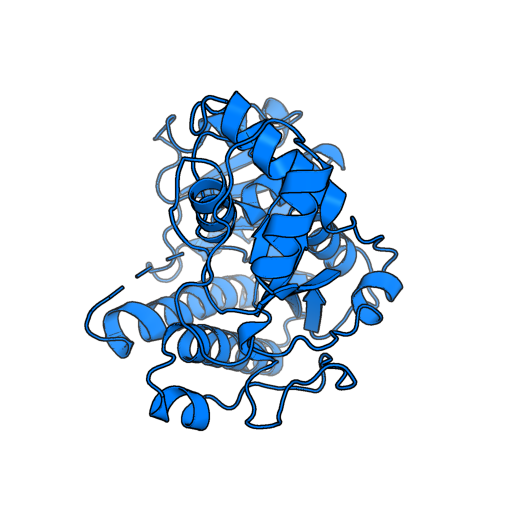 O O . CYS A 1 109 ? 25.101 -7.527 -26.853 1.00 14.39 116 CYS A O 1
ATOM 788 N N . ALA A 1 110 ? 23.961 -9.403 -26.356 1.00 15.17 117 ALA A N 1
ATOM 789 C CA . ALA A 1 110 ? 25.045 -10.308 -26.712 1.00 17.32 117 ALA A CA 1
ATOM 790 C C . ALA A 1 110 ? 25.424 -10.220 -28.186 1.00 19.78 117 ALA A C 1
ATOM 791 O O . ALA A 1 110 ? 26.534 -10.585 -28.569 1.00 20.21 117 ALA A O 1
ATOM 793 N N . LYS A 1 111 ? 24.511 -9.735 -29.018 1.00 21.07 118 LYS A N 1
ATOM 794 C CA . LYS A 1 111 ? 24.801 -9.634 -30.442 1.00 22.34 118 LYS A CA 1
ATOM 795 C C . LYS A 1 111 ? 25.042 -8.204 -30.927 1.00 22.15 118 LYS A C 1
ATOM 796 O O . LYS A 1 111 ? 25.056 -7.943 -32.129 1.00 22.06 118 LYS A O 1
ATOM 802 N N . SER A 1 112 ? 25.250 -7.282 -29.989 1.00 20.26 119 SER A N 1
ATOM 803 C CA . SER A 1 112 ? 25.504 -5.884 -30.329 1.00 20.90 119 SER A CA 1
ATOM 804 C C . SER A 1 112 ? 26.992 -5.564 -30.183 1.00 21.87 119 SER A C 1
ATOM 805 O O . SER A 1 112 ? 27.526 -5.533 -29.071 1.00 22.31 119 SER A O 1
ATOM 808 N N . PRO A 1 113 ? 27.679 -5.312 -31.309 1.00 21.73 120 PRO A N 1
ATOM 809 C CA . PRO A 1 113 ? 29.113 -4.994 -31.321 1.00 21.54 120 PRO A CA 1
ATOM 810 C C . PRO A 1 113 ? 29.491 -3.707 -30.587 1.00 20.98 120 PRO A C 1
ATOM 811 O O . PRO A 1 113 ? 30.580 -3.603 -30.028 1.00 21.01 120 PRO A O 1
ATOM 815 N N . SER A 1 114 ? 28.591 -2.730 -30.591 1.00 20.49 121 SER A N 1
ATOM 816 C CA . SER A 1 114 ? 28.853 -1.447 -29.948 1.00 22.10 121 SER A CA 1
ATOM 817 C C . SER A 1 114 ? 28.681 -1.443 -28.428 1.00 20.82 121 SER A C 1
ATOM 818 O O . SER A 1 114 ? 29.144 -0.526 -27.755 1.00 19.03 121 SER A O 1
ATOM 821 N N . LEU A 1 115 ? 28.025 -2.465 -27.890 1.00 19.76 122 LEU A N 1
ATOM 822 C CA . LEU A 1 115 ? 27.787 -2.540 -26.450 1.00 18.06 122 LEU A CA 1
ATOM 823 C C . LEU A 1 115 ? 29.046 -2.506 -25.587 1.00 17.63 122 LEU A C 1
ATOM 824 O O . LEU A 1 115 ? 30.003 -3.242 -25.828 1.00 17.54 122 LEU A O 1
ATOM 829 N N . LYS A 1 116 ? 29.034 -1.642 -24.577 1.00 16.48 123 LYS A N 1
ATOM 830 C CA . LYS A 1 116 ? 30.151 -1.529 -23.650 1.00 17.57 123 LYS A CA 1
ATOM 831 C C . LYS A 1 116 ? 29.718 -2.059 -22.286 1.00 15.11 123 LYS A C 1
ATOM 832 O O . LYS A 1 116 ? 30.420 -2.857 -21.666 1.00 14.88 123 LYS A O 1
ATOM 838 N N . ARG A 1 117 ? 28.550 -1.629 -21.824 1.00 13.42 124 ARG A N 1
ATOM 839 C CA . ARG A 1 117 ? 28.066 -2.073 -20.523 1.00 11.91 124 ARG A CA 1
ATOM 840 C C . ARG A 1 117 ? 26.551 -2.076 -20.397 1.00 12.80 124 ARG A C 1
ATOM 841 O O . ARG A 1 117 ? 25.863 -1.227 -20.961 1.00 13.78 124 ARG A O 1
ATOM 849 N N . VAL A 1 118 ? 26.048 -3.056 -19.655 1.00 11.98 125 VAL A N 1
ATOM 850 C CA . VAL A 1 118 ? 24.622 -3.185 -19.386 1.00 12.73 125 VAL A CA 1
ATOM 851 C C . VAL A 1 118 ? 24.404 -2.865 -17.907 1.00 12.06 125 VAL A C 1
ATOM 852 O O . VAL A 1 118 ? 25.124 -3.367 -17.045 1.00 13.81 125 VAL A O 1
ATOM 856 N N . VAL A 1 119 ? 23.431 -2.013 -17.612 1.00 11.05 126 VAL A N 1
ATOM 857 C CA . VAL A 1 119 ? 23.117 -1.699 -16.226 1.00 12.77 126 VAL A CA 1
ATOM 858 C C . VAL A 1 119 ? 21.740 -2.309 -16.010 1.00 13.31 126 VAL A C 1
ATOM 859 O O . VAL A 1 119 ? 20.766 -1.889 -16.633 1.00 16.20 126 VAL A O 1
ATOM 863 N N . LEU A 1 120 ? 21.673 -3.310 -15.142 1.00 12.63 127 LEU A N 1
ATOM 864 C CA . LEU A 1 120 ? 20.423 -4.006 -14.861 1.00 13.13 127 LEU A CA 1
ATOM 865 C C . LEU A 1 120 ? 19.791 -3.569 -13.550 1.00 12.87 127 LEU A C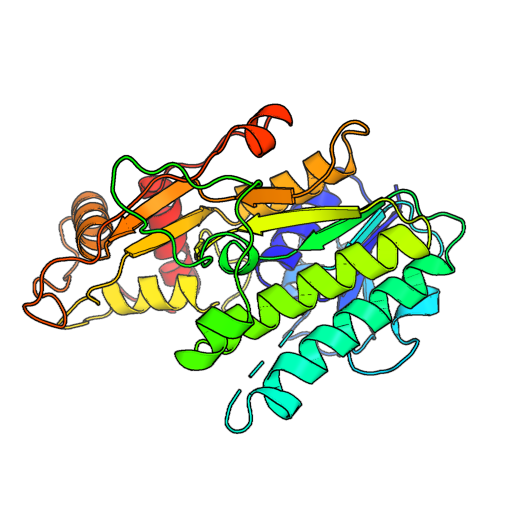 1
ATOM 866 O O . LEU A 1 120 ? 20.445 -3.575 -12.506 1.00 13.27 127 LEU A O 1
ATOM 871 N N . THR A 1 121 ? 18.517 -3.193 -13.604 1.00 11.68 128 THR A N 1
ATOM 872 C CA . THR A 1 121 ? 17.809 -2.782 -12.399 1.00 11.48 128 THR A CA 1
ATOM 873 C C . THR A 1 121 ? 17.339 -4.053 -11.697 1.00 13.94 128 THR A C 1
ATOM 874 O O . THR A 1 121 ? 16.534 -4.811 -12.244 1.00 14.86 128 THR A O 1
ATOM 878 N N . SER A 1 122 ? 17.860 -4.298 -10.501 1.00 11.71 129 SER A N 1
ATOM 879 C CA . SER A 1 122 ? 17.463 -5.469 -9.735 1.00 13.42 129 SER A CA 1
ATOM 880 C C . SER A 1 122 ? 16.734 -4.991 -8.484 1.00 13.57 129 SER A C 1
ATOM 881 O O . SER A 1 122 ? 15.987 -4.008 -8.531 1.00 10.88 129 SER A O 1
ATOM 884 N N . SER A 1 123 ? 16.961 -5.666 -7.364 1.00 12.71 130 SER A N 1
ATOM 885 C CA . SER A 1 123 ? 16.288 -5.303 -6.124 1.00 12.53 130 SER A CA 1
ATOM 886 C C . SER A 1 123 ? 17.019 -5.808 -4.892 1.00 13.57 130 SER A C 1
ATOM 887 O O . SER A 1 123 ? 17.805 -6.754 -4.969 1.00 13.17 130 SER A O 1
ATOM 890 N N . ILE A 1 124 ? 16.752 -5.174 -3.755 1.00 12.28 131 ILE A N 1
ATOM 891 C CA . ILE A 1 124 ? 17.363 -5.585 -2.501 1.00 13.78 131 ILE A CA 1
ATOM 892 C C . ILE A 1 124 ? 16.787 -6.967 -2.174 1.00 12.98 131 ILE A C 1
ATOM 893 O O . ILE A 1 124 ? 17.342 -7.716 -1.368 1.00 12.85 131 ILE A O 1
ATOM 898 N N . ALA A 1 125 ? 15.674 -7.299 -2.826 1.00 12.58 132 ALA A N 1
ATOM 899 C CA . ALA A 1 125 ? 15.018 -8.587 -2.627 1.00 12.07 132 ALA A CA 1
ATOM 900 C C . ALA A 1 125 ? 15.932 -9.736 -3.034 1.00 11.46 132 ALA A C 1
ATOM 901 O O . ALA A 1 125 ? 15.780 -10.858 -2.551 1.00 12.06 132 ALA A O 1
ATOM 903 N N . ALA A 1 126 ? 16.880 -9.455 -3.925 1.00 13.01 133 ALA A N 1
ATOM 904 C CA . ALA A 1 126 ? 17.814 -10.473 -4.392 1.00 12.85 133 ALA A CA 1
ATOM 905 C C . ALA A 1 126 ? 19.037 -10.618 -3.490 1.00 13.31 133 ALA A C 1
ATOM 906 O O . ALA A 1 126 ? 19.873 -11.498 -3.705 1.00 12.97 133 ALA A O 1
ATOM 908 N N . VAL A 1 127 ? 19.152 -9.772 -2.473 1.00 13.08 134 VAL A N 1
ATOM 909 C CA . VAL A 1 127 ? 20.313 -9.883 -1.606 1.00 13.39 134 VAL A CA 1
ATOM 910 C C . VAL A 1 127 ? 20.064 -10.166 -0.124 1.00 12.25 134 VAL A C 1
ATOM 911 O O . VAL A 1 127 ? 20.792 -10.944 0.478 1.00 12.68 134 VAL A O 1
ATOM 915 N N . ALA A 1 128 ? 19.021 -9.577 0.452 1.00 13.04 135 ALA A N 1
ATOM 916 C CA . ALA A 1 128 ? 18.779 -9.714 1.887 1.00 14.40 135 ALA A CA 1
ATOM 917 C C . ALA A 1 128 ? 18.160 -10.968 2.497 1.00 15.27 135 ALA A C 1
ATOM 918 O O . ALA A 1 128 ? 18.304 -11.191 3.699 1.00 13.99 135 ALA A O 1
ATOM 920 N N . TYR A 1 129 ? 17.500 -11.800 1.702 1.00 14.39 136 TYR A N 1
ATOM 921 C CA . TYR A 1 129 ? 16.820 -12.952 2.279 1.00 15.96 136 TYR A CA 1
ATOM 922 C C . TYR A 1 129 ? 17.496 -14.313 2.168 1.00 17.13 136 TYR A C 1
ATOM 923 O O . TYR A 1 129 ? 17.040 -15.186 1.429 1.00 16.90 136 TYR A O 1
ATOM 932 N N . ASN A 1 130 ? 18.574 -14.490 2.930 1.00 18.15 137 ASN A N 1
ATOM 933 C CA . ASN A 1 130 ? 19.321 -15.744 2.930 1.00 18.76 137 ASN A CA 1
ATOM 934 C C . ASN A 1 130 ? 19.110 -16.558 4.203 1.00 19.05 137 ASN A C 1
ATOM 935 O O . ASN A 1 130 ? 19.772 -17.570 4.410 1.00 21.23 137 ASN A O 1
ATOM 940 N N . GLY A 1 131 ? 18.189 -16.119 5.054 1.00 19.41 138 GLY A N 1
ATOM 941 C CA . GLY A 1 131 ? 17.926 -16.846 6.284 1.00 20.02 138 GLY A CA 1
ATOM 942 C C . GLY A 1 131 ? 18.526 -16.196 7.516 1.00 19.65 138 GLY A C 1
ATOM 943 O O . GLY A 1 131 ? 18.051 -16.414 8.632 1.00 20.84 138 GLY A O 1
ATOM 944 N N . LYS A 1 132 ? 19.578 -15.407 7.327 1.00 18.07 139 LYS A N 1
ATOM 945 C CA . LYS A 1 132 ? 20.212 -14.727 8.451 1.00 19.58 139 LYS A CA 1
ATOM 946 C C . LYS A 1 132 ? 19.280 -13.658 9.002 1.00 20.12 139 LYS A C 1
ATOM 947 O O . LYS A 1 132 ? 18.571 -12.996 8.248 1.00 18.72 139 LYS A O 1
ATOM 953 N N . PRO A 1 133 ? 19.272 -13.474 10.331 1.00 20.16 140 PRO A N 1
ATOM 954 C CA . PRO A 1 133 ? 18.403 -12.460 10.929 1.00 20.35 140 PRO A CA 1
ATOM 955 C C . PRO A 1 133 ? 18.844 -11.045 10.570 1.00 19.36 140 PRO A C 1
ATOM 956 O O . PRO A 1 133 ? 20.037 -10.774 10.407 1.00 17.31 140 PRO A O 1
ATOM 960 N N . ARG A 1 134 ? 17.874 -10.149 10.429 1.00 16.90 141 ARG A N 1
ATOM 961 C CA . ARG A 1 134 ? 18.172 -8.763 10.098 1.00 18.22 141 ARG A CA 1
ATOM 962 C C . ARG A 1 134 ? 17.737 -7.887 11.260 1.00 17.81 141 ARG A C 1
ATOM 963 O O . ARG A 1 134 ? 16.570 -7.511 11.374 1.00 18.39 141 ARG A O 1
ATOM 971 N N . THR A 1 135 ? 18.692 -7.578 12.128 1.00 17.27 142 THR A N 1
ATOM 972 C CA . THR A 1 135 ? 18.434 -6.764 13.307 1.00 17.53 142 THR A CA 1
ATOM 973 C C . THR A 1 135 ? 19.245 -5.468 13.264 1.00 16.78 142 THR A C 1
ATOM 974 O O . THR A 1 135 ? 20.137 -5.315 12.427 1.00 16.82 142 THR A O 1
ATOM 978 N N . PRO A 1 136 ? 18.949 -4.518 14.168 1.00 18.94 143 PRO A N 1
ATOM 979 C CA . PRO A 1 136 ? 19.627 -3.220 14.241 1.00 17.66 143 PRO A CA 1
ATOM 980 C C . PRO A 1 136 ? 21.126 -3.134 13.960 1.00 17.88 143 PRO A C 1
ATOM 981 O O . PRO A 1 136 ? 21.559 -2.237 13.239 1.00 17.65 143 PRO A O 1
ATOM 985 N N . ASP A 1 137 ? 21.918 -4.047 14.511 1.00 17.19 144 ASP A N 1
ATOM 986 C CA . ASP A 1 137 ? 23.364 -3.987 14.297 1.00 19.51 144 ASP A CA 1
ATOM 987 C C . ASP A 1 137 ? 23.882 -4.793 13.109 1.00 18.21 144 ASP A C 1
ATOM 988 O O . ASP A 1 137 ? 25.083 -4.812 12.839 1.00 19.02 144 ASP A O 1
ATOM 993 N N . VAL A 1 138 ? 22.980 -5.455 12.398 1.00 17.22 145 VAL A N 1
ATOM 994 C CA . VAL A 1 138 ? 23.368 -6.244 11.235 1.00 16.54 145 VAL A CA 1
ATOM 995 C C . VAL A 1 138 ? 23.527 -5.321 10.034 1.00 17.60 145 VAL A C 1
ATOM 996 O O . VAL A 1 138 ? 22.683 -4.456 9.799 1.00 18.59 145 VAL A O 1
ATOM 1000 N N . VAL A 1 139 ? 24.610 -5.495 9.279 1.00 16.63 146 VAL A N 1
ATOM 1001 C CA . VAL A 1 139 ? 24.842 -4.672 8.097 1.00 15.76 146 VAL A CA 1
ATOM 1002 C C . VAL A 1 139 ? 24.780 -5.532 6.840 1.00 16.88 146 VAL A C 1
ATOM 1003 O O . VAL A 1 139 ? 25.707 -6.284 6.538 1.00 18.05 146 VAL A O 1
ATOM 1007 N N . VAL A 1 140 ? 23.672 -5.436 6.119 1.00 14.47 147 VAL A N 1
ATOM 1008 C CA . VAL A 1 140 ? 23.504 -6.198 4.889 1.00 14.69 147 VAL A CA 1
ATOM 1009 C C . VAL A 1 140 ? 24.291 -5.491 3.786 1.00 14.76 147 VAL A C 1
ATOM 1010 O O . VAL A 1 140 ? 24.264 -4.264 3.690 1.00 14.91 147 VAL A O 1
ATOM 1014 N N . ASP A 1 141 ? 25.009 -6.260 2.973 1.00 12.65 148 ASP A N 1
ATOM 1015 C CA . ASP A 1 141 ? 25.767 -5.684 1.868 1.00 12.77 148 ASP A CA 1
ATOM 1016 C C . ASP A 1 141 ? 25.685 -6.598 0.649 1.00 13.68 148 ASP A C 1
ATOM 1017 O O . ASP A 1 141 ? 24.968 -7.599 0.665 1.00 13.05 148 ASP A O 1
ATOM 1022 N N . GLU A 1 142 ? 26.420 -6.252 -0.402 1.00 13.01 149 GLU A N 1
ATOM 1023 C CA . GLU A 1 142 ? 26.396 -7.015 -1.644 1.00 14.54 149 GLU A CA 1
ATOM 1024 C C . GLU A 1 142 ? 26.901 -8.456 -1.584 1.00 15.00 149 GLU A C 1
ATOM 1025 O O . GLU A 1 142 ? 26.773 -9.193 -2.567 1.00 14.73 149 GLU A O 1
ATOM 1031 N N . THR A 1 143 ? 27.478 -8.866 -0.455 1.00 13.62 150 THR A N 1
ATOM 1032 C CA . THR A 1 143 ? 27.961 -10.245 -0.334 1.00 14.18 150 THR A CA 1
ATOM 1033 C C . THR A 1 143 ? 26.808 -11.160 0.069 1.00 14.40 150 THR A C 1
ATOM 1034 O O . THR A 1 143 ? 26.924 -12.389 0.035 1.00 14.22 150 THR A O 1
ATOM 1038 N N . TRP A 1 144 ? 25.695 -10.548 0.462 1.00 13.44 151 TRP A N 1
ATOM 1039 C CA . TRP A 1 144 ? 24.509 -11.300 0.843 1.00 13.43 151 TRP A CA 1
ATOM 1040 C C . TRP A 1 144 ? 23.733 -11.628 -0.429 1.00 13.92 151 TRP A C 1
ATOM 1041 O O . TRP A 1 144 ? 23.509 -10.751 -1.263 1.00 14.28 151 TRP A O 1
ATOM 1052 N N . PHE A 1 145 ? 23.328 -12.886 -0.573 1.00 12.30 152 PHE A N 1
ATOM 1053 C CA . PHE A 1 145 ? 22.542 -13.310 -1.722 1.00 12.41 152 PHE A CA 1
ATOM 1054 C C . PHE A 1 145 ? 21.335 -14.068 -1.212 1.00 13.23 152 PHE A C 1
ATOM 1055 O O . PHE A 1 145 ? 21.460 -14.961 -0.375 1.00 12.96 152 PHE A O 1
ATOM 1063 N N . THR A 1 146 ? 20.165 -13.705 -1.717 1.00 12.87 153 THR A N 1
ATOM 1064 C CA . THR A 1 146 ? 18.930 -14.347 -1.305 1.00 14.06 153 THR A CA 1
ATOM 1065 C C . THR A 1 146 ? 18.897 -15.827 -1.666 1.00 13.72 153 THR A C 1
ATOM 1066 O O . THR A 1 146 ? 19.376 -16.236 -2.724 1.00 12.81 153 THR A O 1
ATOM 1070 N N . ASP A 1 147 ? 18.337 -16.621 -0.762 1.00 14.04 154 ASP A N 1
ATOM 1071 C CA . ASP A 1 147 ? 18.213 -18.062 -0.951 1.00 14.76 154 ASP A CA 1
ATOM 1072 C C . ASP A 1 147 ? 16.812 -18.292 -1.508 1.00 13.89 154 ASP A C 1
ATOM 1073 O O . ASP A 1 147 ? 15.834 -18.284 -0.765 1.00 14.47 154 ASP A O 1
ATOM 1078 N N . ALA A 1 148 ? 16.723 -18.485 -2.821 1.00 15.85 155 ALA A N 1
ATOM 1079 C CA . ALA A 1 148 ? 15.441 -18.681 -3.491 1.00 15.78 155 ALA A CA 1
ATOM 1080 C C . ALA A 1 148 ? 14.610 -19.820 -2.911 1.00 16.22 155 ALA A C 1
ATOM 1081 O O . ALA A 1 148 ? 13.437 -19.632 -2.596 1.00 14.52 155 ALA A O 1
ATOM 1083 N N . ASP A 1 149 ? 15.211 -20.998 -2.776 1.00 17.05 156 ASP A N 1
ATOM 1084 C CA . ASP A 1 149 ? 14.499 -22.151 -2.233 1.00 19.51 156 ASP A CA 1
ATOM 1085 C C . ASP A 1 149 ? 13.928 -21.854 -0.852 1.00 19.37 156 ASP A C 1
ATOM 1086 O O . ASP A 1 149 ? 12.783 -22.199 -0.555 1.00 20.31 156 ASP A O 1
ATOM 1091 N N . PHE A 1 150 ? 14.731 -21.209 -0.015 1.00 18.05 157 PHE A N 1
ATOM 1092 C CA . PHE A 1 150 ? 14.316 -20.848 1.335 1.00 18.20 157 PHE A CA 1
ATOM 1093 C C . PHE A 1 150 ? 13.081 -19.939 1.320 1.00 17.28 157 PHE A C 1
ATOM 1094 O O . PHE A 1 150 ? 12.123 -20.158 2.061 1.00 16.66 157 PHE A O 1
ATOM 1102 N N . CYS A 1 151 ? 13.109 -18.914 0.475 1.00 16.52 158 CYS A N 1
ATOM 1103 C CA . CYS A 1 151 ? 11.992 -17.984 0.386 1.00 15.02 158 CYS A CA 1
ATOM 1104 C C . CYS A 1 151 ? 10.758 -18.614 -0.245 1.00 14.72 158 CYS A C 1
ATOM 1105 O O . CYS A 1 151 ? 9.635 -18.214 0.053 1.00 14.87 158 CYS A O 1
ATOM 1108 N N . ALA A 1 152 ? 10.970 -19.591 -1.120 1.00 14.58 159 ALA A N 1
ATOM 1109 C CA . ALA A 1 152 ? 9.861 -20.262 -1.790 1.00 15.55 159 ALA A CA 1
ATOM 1110 C C . ALA A 1 152 ? 8.987 -21.005 -0.784 1.00 16.08 159 ALA A C 1
ATOM 1111 O O . ALA A 1 152 ? 7.772 -21.105 -0.955 1.00 14.08 159 ALA A O 1
ATOM 1113 N N . LYS A 1 153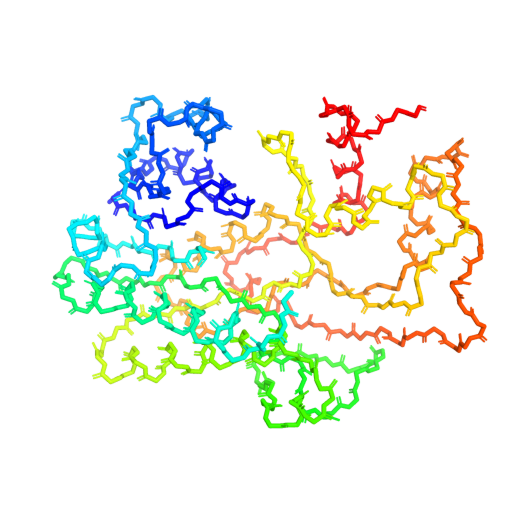 ? 9.615 -21.519 0.269 1.00 16.81 160 LYS A N 1
ATOM 1114 C CA . LYS A 1 153 ? 8.905 -22.251 1.307 1.00 18.52 160 LYS A CA 1
ATOM 1115 C C . LYS A 1 153 ? 7.962 -21.346 2.089 1.00 18.47 160 LYS A C 1
ATOM 1116 O O . LYS A 1 153 ? 7.062 -21.824 2.778 1.00 17.71 160 LYS A O 1
ATOM 1122 N N . SER A 1 154 ? 8.169 -20.036 1.980 1.00 18.11 161 SER A N 1
ATOM 1123 C CA . SER A 1 154 ? 7.315 -19.075 2.668 1.00 18.94 161 SER A CA 1
ATOM 1124 C C . SER A 1 154 ? 6.413 -18.360 1.664 1.00 17.29 161 SER A C 1
ATOM 1125 O O . SER A 1 154 ? 5.757 -17.374 1.992 1.00 16.27 161 SER A O 1
ATOM 1128 N N . ASN A 1 155 ? 6.386 -18.873 0.438 1.00 16.53 162 ASN A N 1
ATOM 1129 C CA . ASN A 1 155 ? 5.581 -18.298 -0.638 1.00 15.97 162 ASN A CA 1
ATOM 1130 C C . ASN A 1 155 ? 5.882 -16.824 -0.896 1.00 15.62 162 ASN A C 1
ATOM 1131 O O . ASN A 1 155 ? 4.986 -16.041 -1.214 1.00 15.32 162 ASN A O 1
ATOM 1136 N N . LEU A 1 156 ? 7.148 -16.449 -0.749 1.00 15.98 163 LEU A N 1
ATOM 1137 C CA . LEU A 1 156 ? 7.573 -15.076 -1.000 1.00 15.78 163 LEU A CA 1
ATOM 1138 C C . LEU A 1 156 ? 7.970 -15.062 -2.470 1.00 15.04 163 LEU A C 1
ATOM 1139 O O . LEU A 1 156 ? 9.138 -14.887 -2.816 1.00 16.18 163 LEU A O 1
ATOM 1144 N N . TRP A 1 157 ? 6.974 -15.240 -3.330 1.00 15.26 164 TRP A N 1
ATOM 1145 C CA . TRP A 1 157 ? 7.194 -15.331 -4.762 1.00 16.01 164 TRP A CA 1
ATOM 1146 C C . TRP A 1 157 ? 7.792 -14.133 -5.487 1.00 16.34 164 TRP A C 1
ATOM 1147 O O . TRP A 1 157 ? 8.525 -14.315 -6.456 1.00 15.62 164 TRP A O 1
ATOM 1158 N N . TYR A 1 158 ? 7.493 -12.919 -5.037 1.00 16.00 165 TYR A N 1
ATOM 1159 C CA . TYR A 1 158 ? 8.068 -11.734 -5.670 1.00 16.61 165 TYR A CA 1
ATOM 1160 C C . TYR A 1 158 ? 9.568 -11.708 -5.387 1.00 16.07 165 TYR A C 1
ATOM 1161 O O . TYR A 1 158 ? 10.377 -11.325 -6.240 1.00 13.97 165 TYR A O 1
ATOM 1170 N N . VAL A 1 159 ? 9.929 -12.127 -4.179 1.00 15.38 166 VAL A N 1
ATOM 1171 C CA . VAL A 1 159 ? 11.323 -12.190 -3.770 1.00 14.58 166 VAL A CA 1
ATOM 1172 C C . VAL A 1 159 ? 12.011 -13.285 -4.581 1.00 15.51 166 VAL A C 1
ATOM 1173 O O . VAL A 1 159 ? 13.118 -13.100 -5.091 1.00 14.93 166 VAL A O 1
ATOM 1177 N N . VAL A 1 160 ? 11.344 -14.428 -4.701 1.00 15.59 167 VAL A N 1
ATOM 1178 C CA . VAL A 1 160 ? 11.887 -15.544 -5.458 1.00 14.65 167 VAL A CA 1
ATOM 1179 C C . VAL A 1 160 ? 12.125 -15.144 -6.911 1.00 14.79 167 VAL A C 1
ATOM 1180 O O . VAL A 1 160 ? 13.184 -15.415 -7.477 1.00 13.55 167 VAL A O 1
ATOM 1184 N N . SER A 1 161 ? 11.141 -14.481 -7.508 1.00 14.47 168 SER A N 1
ATOM 1185 C CA . SER A 1 161 ? 11.246 -14.062 -8.899 1.00 14.26 168 SER A CA 1
ATOM 1186 C C . SER A 1 161 ? 12.421 -13.124 -9.145 1.00 15.24 168 SER A C 1
ATOM 1187 O O . SER A 1 161 ? 13.196 -13.320 -10.077 1.00 14.36 168 SER A O 1
ATOM 1190 N N . ALA A 1 162 ? 12.544 -12.105 -8.304 1.00 15.18 169 ALA A N 1
ATOM 1191 C CA . ALA A 1 162 ? 13.620 -11.133 -8.437 1.00 15.86 169 ALA A CA 1
ATOM 1192 C C . ALA A 1 162 ? 14.979 -11.801 -8.284 1.00 13.92 169 ALA A C 1
ATOM 1193 O O . ALA A 1 162 ? 15.933 -11.464 -8.983 1.00 15.04 169 ALA A O 1
ATOM 1195 N N . THR A 1 163 ? 15.059 -12.753 -7.363 1.00 12.27 170 THR A N 1
ATOM 1196 C CA . THR A 1 163 ? 16.302 -13.466 -7.112 1.00 12.96 170 THR A CA 1
ATOM 1197 C C . THR A 1 163 ? 16.696 -14.363 -8.280 1.00 13.75 170 THR A C 1
ATOM 1198 O O . THR A 1 163 ? 17.844 -14.349 -8.721 1.00 13.76 170 THR A O 1
ATOM 1202 N N . LEU A 1 164 ? 15.747 -15.143 -8.786 1.00 15.25 171 LEU A N 1
ATOM 1203 C CA . LEU A 1 164 ? 16.039 -16.030 -9.905 1.00 14.79 171 LEU A CA 1
ATOM 1204 C C . LEU A 1 164 ? 16.396 -15.220 -11.146 1.00 15.27 171 LEU A C 1
ATOM 1205 O O . LEU A 1 164 ? 17.239 -15.631 -11.949 1.00 15.05 171 LEU A O 1
ATOM 1210 N N . ALA A 1 165 ? 15.760 -14.065 -11.298 1.00 14.25 172 ALA A N 1
ATOM 1211 C CA . ALA A 1 165 ? 16.025 -13.211 -12.450 1.00 14.56 172 ALA A CA 1
ATOM 1212 C C . ALA A 1 165 ? 17.460 -12.699 -12.413 1.00 13.79 172 ALA A C 1
ATOM 1213 O O . ALA A 1 165 ? 18.179 -12.772 -13.411 1.00 13.31 172 ALA A O 1
ATOM 1215 N N . GLU A 1 166 ? 17.891 -12.185 -11.264 1.00 13.19 173 GLU A N 1
ATOM 1216 C CA . GLU A 1 166 ? 19.254 -11.677 -11.180 1.00 12.35 173 GLU A CA 1
ATOM 1217 C C . GLU A 1 166 ? 20.265 -12.809 -11.344 1.00 11.66 173 GLU A C 1
ATOM 1218 O O . GLU A 1 166 ? 21.273 -12.643 -12.022 1.00 12.09 173 GLU A O 1
ATOM 1224 N N . GLU A 1 167 ? 20.001 -13.961 -10.730 1.00 12.86 174 GLU A N 1
ATOM 1225 C CA . GLU A 1 167 ? 20.923 -15.091 -10.847 1.00 14.62 174 GLU A CA 1
ATOM 1226 C C . GLU A 1 167 ? 21.112 -15.460 -12.316 1.00 15.00 174 GLU A C 1
ATOM 1227 O O . GLU A 1 167 ? 22.237 -15.652 -12.781 1.00 14.31 174 GLU A O 1
ATOM 1233 N N . ALA A 1 168 ? 20.001 -15.555 -13.040 1.00 14.92 175 ALA A N 1
ATOM 1234 C CA . ALA A 1 168 ? 20.033 -15.901 -14.454 1.00 15.64 175 ALA A CA 1
ATOM 1235 C C . ALA A 1 168 ? 20.830 -14.866 -15.240 1.00 15.96 175 ALA A C 1
ATOM 1236 O O . ALA A 1 168 ? 21.591 -15.213 -16.144 1.00 15.76 175 ALA A O 1
ATOM 1238 N N . ALA A 1 169 ? 20.645 -13.596 -14.894 1.00 15.00 176 ALA A N 1
ATOM 1239 C CA . ALA A 1 169 ? 21.345 -12.509 -15.569 1.00 15.51 176 ALA A CA 1
ATOM 1240 C C . ALA A 1 169 ? 22.856 -12.637 -15.409 1.00 14.52 176 ALA A C 1
ATOM 1241 O O . ALA A 1 169 ? 23.593 -12.577 -16.393 1.00 15.23 176 ALA A O 1
ATOM 1243 N N . TRP A 1 170 ? 23.323 -12.812 -14.176 1.00 14.26 177 TRP A N 1
ATOM 1244 C CA . TRP A 1 170 ? 24.758 -12.947 -13.950 1.00 13.93 177 TRP A CA 1
ATOM 1245 C C . TRP A 1 170 ? 25.321 -14.153 -14.693 1.00 14.55 177 TRP A C 1
ATOM 1246 O O . TRP A 1 170 ? 26.349 -14.053 -15.348 1.00 13.93 177 TRP A O 1
ATOM 1257 N N . LYS A 1 171 ? 24.642 -15.290 -14.602 1.00 16.07 178 LYS A N 1
ATOM 1258 C CA . LYS A 1 171 ? 25.105 -16.495 -15.289 1.00 16.04 178 LYS A CA 1
ATOM 1259 C C . LYS A 1 171 ? 25.260 -16.239 -16.790 1.00 16.76 178 LYS A C 1
ATOM 1260 O O . LYS A 1 171 ? 26.278 -16.596 -17.388 1.00 16.57 178 LYS A O 1
ATOM 1266 N N . PHE A 1 172 ? 24.254 -15.608 -17.391 1.00 14.07 179 PHE A N 1
ATOM 1267 C CA . PHE A 1 172 ? 24.282 -15.321 -18.822 1.00 15.29 179 PHE A CA 1
ATOM 1268 C C . PHE A 1 172 ? 25.414 -14.389 -19.249 1.00 14.86 179 PHE A C 1
ATOM 1269 O O . PHE A 1 172 ? 26.151 -14.697 -20.186 1.00 15.72 179 PHE A O 1
ATOM 1277 N N . VAL A 1 173 ? 25.562 -13.255 -18.569 1.00 14.95 180 VAL A N 1
ATOM 1278 C CA . VAL A 1 173 ? 26.605 -12.303 -18.939 1.00 15.38 180 VAL A CA 1
ATOM 1279 C C . VAL A 1 173 ? 28.025 -12.835 -18.757 1.00 16.83 180 VAL A C 1
ATOM 1280 O O . VAL A 1 173 ? 28.943 -12.413 -19.463 1.00 17.75 180 VAL A O 1
ATOM 1284 N N . LYS A 1 174 ? 28.205 -13.763 -17.823 1.00 17.97 181 LYS A N 1
ATOM 1285 C CA . LYS A 1 174 ? 29.524 -14.345 -17.579 1.00 21.50 181 LYS A CA 1
ATOM 1286 C C . LYS A 1 174 ? 29.888 -15.253 -18.748 1.00 20.23 181 LYS A C 1
ATOM 1287 O O . LYS A 1 174 ? 31.016 -15.243 -19.232 1.00 21.22 181 LYS A O 1
ATOM 1293 N N . GLU A 1 175 ? 28.913 -16.034 -19.200 1.00 20.41 182 GLU A N 1
ATOM 1294 C CA . GLU A 1 175 ? 29.122 -16.970 -20.299 1.00 21.26 182 GLU A CA 1
ATOM 1295 C C . GLU A 1 175 ? 29.137 -16.306 -21.674 1.00 21.01 182 GLU A C 1
ATOM 1296 O O . GLU A 1 175 ? 29.689 -16.859 -22.626 1.00 19.99 182 GLU A O 1
ATOM 1302 N N . ASN A 1 176 ? 28.546 -15.121 -21.781 1.00 19.36 183 ASN A N 1
ATOM 1303 C CA . ASN A 1 176 ? 28.521 -14.420 -23.057 1.00 19.32 183 ASN A CA 1
ATOM 1304 C C . ASN A 1 176 ? 29.428 -13.197 -23.071 1.00 19.92 183 ASN A C 1
ATOM 1305 O O . ASN A 1 176 ? 29.288 -12.318 -23.919 1.00 19.86 183 ASN A O 1
ATOM 1310 N N . ASN A 1 177 ? 30.360 -13.157 -22.125 1.00 22.18 184 ASN A N 1
ATOM 1311 C CA . ASN A 1 177 ? 31.318 -12.065 -22.013 1.00 24.29 184 ASN A CA 1
ATOM 1312 C C . ASN A 1 177 ? 30.700 -10.679 -22.146 1.00 23.34 184 ASN A C 1
ATOM 1313 O O . ASN A 1 177 ? 31.081 -9.895 -23.016 1.00 24.35 184 ASN A O 1
ATOM 1318 N N .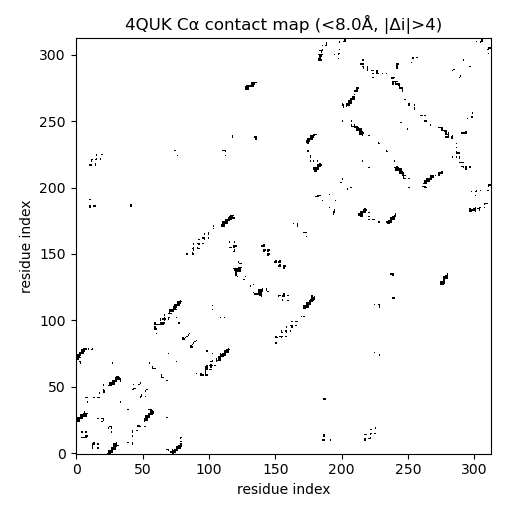 ILE A 1 178 ? 29.741 -10.384 -21.277 1.00 21.03 185 ILE A N 1
ATOM 1319 C CA . ILE A 1 178 ? 29.077 -9.087 -21.270 1.00 17.58 185 ILE A CA 1
ATOM 1320 C C . ILE A 1 178 ? 29.387 -8.403 -19.945 1.00 16.88 185 ILE A C 1
ATOM 1321 O O . ILE A 1 178 ? 29.346 -9.041 -18.892 1.00 15.75 185 ILE A O 1
ATOM 1326 N N . ASP A 1 179 ? 29.715 -7.114 -20.006 1.00 15.46 186 ASP A N 1
ATOM 1327 C CA . ASP A 1 179 ? 30.016 -6.331 -18.808 1.00 14.57 186 ASP A CA 1
ATOM 1328 C C . ASP A 1 179 ? 28.682 -5.833 -18.253 1.00 14.03 186 ASP A C 1
ATOM 1329 O O . ASP A 1 179 ? 28.002 -5.039 -18.900 1.00 13.07 186 ASP A O 1
ATOM 1334 N N . MET A 1 180 ? 28.307 -6.304 -17.066 1.00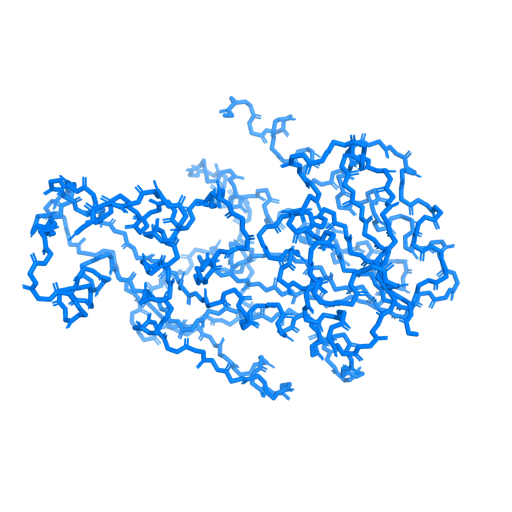 13.31 187 MET A N 1
ATOM 1335 C CA . MET A 1 180 ? 27.050 -5.887 -16.450 1.00 12.99 187 MET A CA 1
ATOM 1336 C C . MET A 1 180 ? 27.197 -5.531 -14.978 1.00 13.51 187 MET A C 1
ATOM 1337 O O . MET A 1 180 ? 27.976 -6.150 -14.251 1.00 13.34 187 MET A O 1
ATOM 1342 N N . VAL A 1 181 ? 26.448 -4.516 -14.557 1.00 13.00 188 VAL A N 1
ATOM 1343 C CA . VAL A 1 181 ? 26.416 -4.101 -13.157 1.00 12.96 188 VAL A CA 1
ATOM 1344 C C . VAL A 1 181 ? 24.929 -4.044 -12.813 1.00 13.60 188 VAL A C 1
ATOM 1345 O O . VAL A 1 181 ? 24.096 -3.842 -13.703 1.00 13.50 188 VAL A O 1
ATOM 1349 N N . THR A 1 182 ? 24.587 -4.253 -11.547 1.00 13.58 189 THR A N 1
ATOM 1350 C CA . THR A 1 182 ? 23.190 -4.198 -11.136 1.00 12.91 189 THR A CA 1
ATOM 1351 C C . THR A 1 182 ? 23.007 -3.156 -10.047 1.00 11.56 189 THR A C 1
ATOM 1352 O O . THR A 1 182 ? 23.924 -2.884 -9.277 1.00 11.01 189 THR A O 1
ATOM 1356 N N . ILE A 1 183 ? 21.822 -2.558 -10.009 1.00 11.69 190 ILE A N 1
ATOM 1357 C CA . ILE A 1 183 ? 21.485 -1.576 -8.986 1.00 10.53 190 ILE A CA 1
ATOM 1358 C C . ILE A 1 183 ? 20.396 -2.296 -8.194 1.00 11.92 190 ILE A C 1
ATOM 1359 O O . ILE A 1 183 ? 19.437 -2.804 -8.781 1.00 11.31 190 ILE A O 1
ATOM 1364 N N . ASN A 1 184 ? 20.549 -2.355 -6.873 1.00 12.11 191 ASN A N 1
ATOM 1365 C CA . ASN A 1 184 ? 19.590 -3.067 -6.029 1.00 12.37 191 ASN A CA 1
ATOM 1366 C C . ASN A 1 184 ? 18.905 -2.199 -4.978 1.00 12.74 191 ASN A C 1
ATOM 1367 O O . ASN A 1 184 ? 19.322 -2.155 -3.817 1.00 11.96 191 ASN A O 1
ATOM 1372 N N . PRO A 1 185 ? 17.839 -1.494 -5.376 1.00 12.76 192 PRO A N 1
ATOM 1373 C CA . PRO A 1 185 ? 17.114 -0.633 -4.440 1.00 11.51 192 PRO A CA 1
ATOM 1374 C C . PRO A 1 185 ? 16.050 -1.380 -3.638 1.00 11.48 192 PRO A C 1
ATOM 1375 O O . PRO A 1 185 ? 15.671 -2.505 -3.975 1.00 10.37 192 PRO A O 1
ATOM 1379 N N . ALA A 1 186 ? 15.591 -0.747 -2.566 1.00 11.61 193 ALA A N 1
ATOM 1380 C CA . ALA A 1 186 ? 14.530 -1.289 -1.727 1.00 13.65 193 ALA A CA 1
ATOM 1381 C C . ALA A 1 186 ? 13.297 -0.504 -2.174 1.00 14.91 193 ALA A C 1
ATOM 1382 O O . ALA A 1 186 ? 13.075 -0.343 -3.376 1.00 16.41 193 ALA A O 1
ATOM 1384 N N . MET A 1 187 ? 12.504 -0.008 -1.227 1.00 15.02 194 MET A N 1
ATOM 1385 C CA . MET A 1 187 ? 11.311 0.771 -1.570 1.00 16.25 194 MET A CA 1
ATOM 1386 C C . MET A 1 187 ? 11.751 2.116 -2.152 1.00 15.01 194 MET A C 1
ATOM 1387 O O . MET A 1 187 ? 12.493 2.863 -1.513 1.00 15.62 194 MET A O 1
ATOM 1392 N N . VAL A 1 188 ? 11.281 2.425 -3.356 1.00 13.67 195 VAL A N 1
ATOM 1393 C CA . VAL A 1 188 ? 11.658 3.664 -4.032 1.00 12.88 195 VAL A CA 1
ATOM 1394 C C . VAL A 1 188 ? 10.555 4.722 -4.004 1.00 14.37 195 VAL A C 1
ATOM 1395 O O . VAL A 1 188 ? 9.458 4.509 -4.529 1.00 12.83 195 VAL A O 1
ATOM 1399 N N . ILE A 1 189 ? 10.860 5.859 -3.392 1.00 13.06 196 ILE A N 1
ATOM 1400 C CA . ILE A 1 189 ? 9.910 6.962 -3.298 1.00 14.71 196 ILE A CA 1
ATOM 1401 C C . ILE A 1 189 ? 10.535 8.258 -3.816 1.00 15.79 196 ILE A C 1
ATOM 1402 O O . ILE A 1 189 ? 11.681 8.270 -4.279 1.00 15.59 196 ILE A O 1
ATOM 1407 N N . GLY A 1 190 ? 9.785 9.350 -3.726 1.00 13.75 197 GLY A N 1
ATOM 1408 C CA . GLY A 1 190 ? 10.285 10.623 -4.207 1.00 15.32 197 GLY A CA 1
ATOM 1409 C C . GLY A 1 190 ? 9.247 11.318 -5.064 1.00 15.49 197 GLY A C 1
ATOM 1410 O O . GLY A 1 190 ? 8.080 10.925 -5.060 1.00 14.55 197 GLY A O 1
ATOM 1411 N N . PRO A 1 191 ? 9.639 12.355 -5.818 1.00 16.57 198 PRO A N 1
ATOM 1412 C CA . PRO A 1 191 ? 8.696 13.083 -6.670 1.00 16.60 198 PRO A CA 1
ATOM 1413 C C . PRO A 1 191 ? 8.154 12.250 -7.825 1.00 17.61 198 PRO A C 1
ATOM 1414 O O . PRO A 1 191 ? 8.794 11.303 -8.276 1.00 16.72 198 PRO A O 1
ATOM 1418 N N . LEU A 1 192 ? 6.958 12.607 -8.286 1.00 17.59 199 LEU A N 1
ATOM 1419 C CA . LEU A 1 192 ? 6.311 11.910 -9.393 1.00 19.40 199 LEU A CA 1
ATOM 1420 C C . LEU A 1 192 ? 6.492 12.691 -10.690 1.00 19.85 199 LEU A C 1
ATOM 1421 O O . LEU A 1 192 ? 6.510 13.920 -10.686 1.00 19.96 199 LEU A O 1
ATOM 1426 N N . LEU A 1 193 ? 6.617 11.969 -11.797 1.00 20.99 200 LEU A N 1
ATOM 1427 C CA . LEU A 1 193 ? 6.777 12.586 -13.108 1.00 23.24 200 LEU A CA 1
ATOM 1428 C C . LEU A 1 193 ? 5.448 12.567 -13.860 1.00 25.40 200 LEU A C 1
ATOM 1429 O O . LEU A 1 193 ? 5.272 13.271 -14.857 1.00 26.81 200 LEU A O 1
ATOM 1434 N N . GLN A 1 194 ? 4.521 11.750 -13.369 1.00 26.08 201 GLN A N 1
ATOM 1435 C CA . GLN A 1 194 ? 3.188 11.625 -13.953 1.00 27.94 201 GLN A CA 1
ATOM 1436 C C . GLN A 1 194 ? 2.224 11.183 -12.855 1.00 28.34 201 GLN A C 1
ATOM 1437 O O . GLN A 1 194 ? 2.651 10.694 -11.808 1.00 27.98 201 GLN A O 1
ATOM 1443 N N . PRO A 1 195 ? 0.909 11.343 -13.082 1.00 28.22 202 PRO A N 1
ATOM 1444 C CA . PRO A 1 195 ? -0.117 10.963 -12.106 1.00 27.61 202 PRO A CA 1
ATOM 1445 C C . PRO A 1 195 ? -0.364 9.460 -11.971 1.00 28.26 202 PRO A C 1
ATOM 1446 O O . PRO A 1 195 ? -1.497 8.994 -12.108 1.00 27.73 202 PRO A O 1
ATOM 1450 N N . VAL A 1 196 ? 0.697 8.708 -11.704 1.00 26.82 203 VAL A N 1
ATOM 1451 C CA . VAL A 1 196 ? 0.596 7.262 -11.525 1.00 26.99 203 VAL A CA 1
ATOM 1452 C C . VAL A 1 196 ? 1.485 6.890 -10.344 1.00 27.67 203 VAL A C 1
ATOM 1453 O O . VAL A 1 196 ? 2.570 7.447 -10.187 1.00 25.99 203 VAL A O 1
ATOM 1457 N N . LEU A 1 197 ? 1.036 5.948 -9.519 1.00 27.16 204 LEU A N 1
ATOM 1458 C CA . LEU A 1 197 ? 1.816 5.558 -8.348 1.00 26.60 204 LEU A CA 1
ATOM 1459 C C . LEU A 1 197 ? 2.377 4.147 -8.396 1.00 27.66 204 LEU A C 1
ATOM 1460 O O . LEU A 1 197 ? 1.757 3.245 -8.956 1.00 27.14 204 LEU A O 1
ATOM 1465 N N . ASN A 1 198 ? 3.556 3.966 -7.805 1.00 27.31 205 ASN A N 1
ATOM 1466 C CA . ASN A 1 198 ? 4.169 2.647 -7.725 1.00 27.62 205 ASN A CA 1
ATOM 1467 C C . ASN A 1 198 ? 3.737 2.147 -6.352 1.00 28.76 205 ASN A C 1
ATOM 1468 O O . ASN A 1 198 ? 3.134 2.900 -5.585 1.00 28.41 205 ASN A O 1
ATOM 1473 N N . THR A 1 199 ? 4.021 0.890 -6.040 1.00 26.97 206 THR A N 1
ATOM 1474 C CA . THR A 1 199 ? 3.635 0.336 -4.749 1.00 27.86 206 THR A CA 1
ATOM 1475 C C . THR A 1 199 ? 4.138 1.175 -3.579 1.00 24.92 206 THR A C 1
ATOM 1476 O O . THR A 1 199 ? 3.414 1.396 -2.610 1.00 25.80 206 THR A O 1
ATOM 1480 N N . SER A 1 200 ? 5.378 1.641 -3.678 1.00 23.71 207 SER A N 1
ATOM 1481 C CA . SER A 1 200 ? 5.988 2.434 -2.617 1.00 22.10 207 SER A CA 1
ATOM 1482 C C . SER A 1 200 ? 5.264 3.751 -2.347 1.00 19.31 207 SER A C 1
ATOM 1483 O O . SER A 1 200 ? 4.910 4.045 -1.206 1.00 20.85 207 SER A O 1
ATOM 1486 N N . ALA A 1 201 ? 5.051 4.544 -3.392 1.00 17.63 208 ALA A N 1
ATOM 1487 C CA . ALA A 1 201 ? 4.357 5.818 -3.234 1.00 16.93 208 ALA A CA 1
ATOM 1488 C C . ALA A 1 201 ? 2.944 5.564 -2.711 1.00 15.50 208 ALA A C 1
ATOM 1489 O O . ALA A 1 201 ? 2.415 6.339 -1.916 1.00 15.55 208 ALA A O 1
ATOM 1491 N N . ALA A 1 202 ? 2.336 4.471 -3.159 1.00 16.31 209 ALA A N 1
ATOM 1492 C CA . ALA A 1 202 ? 0.986 4.120 -2.722 1.00 15.63 209 ALA A CA 1
ATOM 1493 C C . ALA A 1 202 ? 0.949 3.828 -1.219 1.00 16.27 209 ALA A C 1
ATOM 1494 O O . ALA A 1 202 ? -0.044 4.116 -0.544 1.00 16.61 209 ALA A O 1
ATOM 1496 N N . ALA A 1 203 ? 2.028 3.248 -0.699 1.00 16.81 210 ALA A N 1
ATOM 1497 C CA . ALA A 1 203 ? 2.106 2.934 0.724 1.00 16.78 210 ALA A CA 1
ATOM 1498 C C . ALA A 1 203 ? 2.094 4.240 1.518 1.00 17.70 210 ALA A C 1
ATOM 1499 O O . ALA A 1 203 ? 1.437 4.348 2.553 1.00 17.81 210 ALA A O 1
ATOM 1501 N N . ILE A 1 204 ? 2.818 5.236 1.020 1.00 15.46 211 ILE A N 1
ATOM 1502 C CA . ILE A 1 204 ? 2.865 6.530 1.688 1.00 14.09 211 ILE A CA 1
ATOM 1503 C C . ILE A 1 204 ? 1.487 7.190 1.608 1.00 13.20 211 ILE A C 1
ATOM 1504 O O . ILE A 1 204 ? 0.994 7.736 2.590 1.00 14.26 211 ILE A O 1
ATOM 1509 N N . LEU A 1 205 ? 0.866 7.133 0.435 1.00 13.45 212 LEU A N 1
ATOM 1510 C CA . LEU A 1 205 ? -0.453 7.726 0.256 1.00 14.95 212 LEU A CA 1
ATOM 1511 C C . LEU A 1 205 ? -1.454 7.166 1.268 1.00 14.65 212 LEU A C 1
ATOM 1512 O O . LEU A 1 205 ? -2.237 7.909 1.858 1.00 16.81 212 LEU A O 1
ATOM 1517 N N . ASN A 1 206 ? -1.423 5.854 1.465 1.00 15.90 213 ASN A N 1
ATOM 1518 C CA . ASN A 1 206 ? -2.342 5.205 2.392 1.00 18.85 213 ASN A CA 1
ATOM 1519 C C . ASN A 1 206 ? -2.210 5.751 3.815 1.00 19.10 213 ASN A C 1
ATOM 1520 O O . ASN A 1 206 ? -3.193 5.824 4.558 1.00 22.82 213 ASN A O 1
ATOM 1525 N N . LEU A 1 207 ? -0.998 6.146 4.191 1.00 16.25 214 LEU A N 1
ATOM 1526 C CA . LEU A 1 207 ? -0.752 6.671 5.529 1.00 15.17 214 LEU A CA 1
ATOM 1527 C C . LEU A 1 207 ? -1.329 8.065 5.750 1.00 14.14 214 LEU A C 1
ATOM 1528 O O . LEU A 1 207 ? -1.709 8.412 6.865 1.00 15.35 214 LEU A O 1
ATOM 1533 N N . ILE A 1 208 ? -1.402 8.858 4.687 1.00 12.48 215 ILE A N 1
ATOM 1534 C CA . ILE A 1 208 ? -1.883 10.230 4.810 1.00 13.42 215 ILE A CA 1
ATOM 1535 C C . ILE A 1 208 ? -3.323 10.515 4.409 1.00 14.24 215 ILE A C 1
ATOM 1536 O O . ILE A 1 208 ? -3.798 11.634 4.601 1.00 16.14 215 ILE A O 1
ATOM 1541 N N . ASN A 1 209 ? -4.025 9.532 3.860 1.00 13.82 216 ASN A N 1
ATOM 1542 C CA . ASN A 1 209 ? -5.391 9.797 3.430 1.00 16.24 216 ASN A CA 1
ATOM 1543 C C . ASN A 1 209 ? -6.510 9.255 4.307 1.00 17.91 216 ASN A C 1
ATOM 1544 O O . ASN A 1 209 ? -7.609 8.989 3.811 1.00 17.96 216 ASN A O 1
ATOM 1549 N N . GLY A 1 210 ? -6.238 9.093 5.601 1.00 17.20 217 GLY A N 1
ATOM 1550 C CA . GLY A 1 210 ? -7.273 8.629 6.512 1.00 20.39 217 GLY A CA 1
ATOM 1551 C C . GLY A 1 210 ? -7.174 7.244 7.129 1.00 21.67 217 GLY A C 1
ATOM 1552 O O . GLY A 1 210 ? -8.113 6.811 7.792 1.00 24.50 217 GLY A O 1
ATOM 1553 N N . ALA A 1 211 ? -6.056 6.551 6.935 1.00 21.65 218 ALA A N 1
ATOM 1554 C CA . ALA A 1 211 ? -5.889 5.208 7.487 1.00 23.25 218 ALA A CA 1
ATOM 1555 C C . ALA A 1 211 ? -6.013 5.173 9.009 1.00 23.33 218 ALA A C 1
ATOM 1556 O O . ALA A 1 211 ? -5.542 6.074 9.704 1.00 22.87 218 ALA A O 1
ATOM 1558 N N . GLN A 1 212 ? -6.646 4.122 9.520 1.00 23.37 219 GLN A N 1
ATOM 1559 C CA . GLN A 1 212 ? -6.830 3.960 10.959 1.00 24.05 219 GLN A CA 1
ATOM 1560 C C . GLN A 1 212 ? -5.592 3.357 11.614 1.00 21.26 219 GLN A C 1
ATOM 1561 O O . GLN A 1 212 ? -5.357 3.543 12.809 1.00 21.18 219 GLN A O 1
ATOM 1567 N N . THR A 1 213 ? -4.804 2.632 10.830 1.00 18.61 220 THR A N 1
ATOM 1568 C CA . THR A 1 213 ? -3.600 1.999 11.351 1.00 18.01 220 THR A CA 1
ATOM 1569 C C . THR A 1 213 ? -2.475 2.027 10.331 1.00 17.05 220 THR A C 1
ATOM 1570 O O . THR A 1 213 ? -2.696 2.317 9.154 1.00 17.49 220 THR A O 1
ATOM 1574 N N . PHE A 1 214 ? -1.264 1.740 10.796 1.00 15.59 221 PHE A N 1
ATOM 1575 C CA . PHE A 1 214 ? -0.114 1.656 9.908 1.00 15.01 221 PHE A CA 1
ATOM 1576 C C . PHE A 1 214 ? 0.370 0.218 10.052 1.00 14.53 221 PHE A C 1
ATOM 1577 O O . PHE A 1 214 ? 0.210 -0.395 11.108 1.00 15.16 221 PHE A O 1
ATOM 1585 N N . PRO A 1 215 ? 0.936 -0.351 8.985 1.00 15.12 222 PRO A N 1
ATOM 1586 C CA . PRO A 1 215 ? 1.425 -1.732 9.012 1.00 15.65 222 PRO A CA 1
ATOM 1587 C C . PRO A 1 215 ? 2.583 -1.994 9.957 1.00 16.64 222 PRO A C 1
ATOM 1588 O O . PRO A 1 215 ? 3.421 -1.119 10.190 1.00 15.12 222 PRO A O 1
ATOM 1592 N N . ASN A 1 216 ? 2.618 -3.201 10.514 1.00 16.02 223 ASN A N 1
ATOM 1593 C CA . ASN A 1 216 ? 3.722 -3.586 11.378 1.00 15.15 223 ASN A CA 1
ATOM 1594 C C . ASN A 1 216 ? 4.727 -4.147 10.380 1.00 14.66 223 ASN A C 1
ATOM 1595 O O . ASN A 1 216 ? 4.754 -5.352 10.113 1.00 15.19 223 ASN A O 1
ATOM 1600 N N . ALA A 1 217 ? 5.525 -3.262 9.799 1.00 14.37 224 ALA A N 1
ATOM 1601 C CA . ALA A 1 217 ? 6.514 -3.668 8.813 1.00 13.24 224 ALA A CA 1
ATOM 1602 C C . ALA A 1 217 ? 7.648 -2.656 8.726 1.00 13.47 224 ALA A C 1
ATOM 1603 O O . ALA A 1 217 ? 7.450 -1.466 8.968 1.00 13.23 224 ALA A O 1
ATOM 1605 N N . SER A 1 218 ? 8.835 -3.146 8.384 1.00 14.05 225 SER A N 1
ATOM 1606 C CA . SER A 1 218 ? 10.016 -2.309 8.236 1.00 15.59 225 SER A CA 1
ATOM 1607 C C . SER A 1 218 ? 10.614 -2.591 6.864 1.00 17.32 225 SER A C 1
ATOM 1608 O O . SER A 1 218 ? 10.892 -3.741 6.524 1.00 18.69 225 SER A O 1
ATOM 1611 N N . PHE A 1 219 ? 10.793 -1.543 6.070 1.00 16.30 226 PHE A N 1
ATOM 1612 C CA . PHE A 1 219 ? 11.360 -1.698 4.740 1.00 16.04 226 PHE A CA 1
ATOM 1613 C C . PHE A 1 219 ? 12.512 -0.732 4.562 1.00 15.21 226 PHE A C 1
ATOM 1614 O O . PHE A 1 219 ? 12.648 0.233 5.314 1.00 12.90 226 PHE A O 1
ATOM 1622 N N . GLY A 1 220 ? 13.344 -1.007 3.566 1.00 14.79 227 GLY A N 1
ATOM 1623 C CA . GLY A 1 220 ? 14.437 -0.110 3.263 1.00 13.32 227 GLY A CA 1
ATOM 1624 C C . GLY A 1 220 ? 13.799 0.916 2.349 1.00 12.66 227 GLY A C 1
ATOM 1625 O O . GLY A 1 220 ? 12.898 0.572 1.575 1.00 12.50 227 GLY A O 1
ATOM 1626 N N . TRP A 1 221 ? 14.238 2.168 2.440 1.00 13.27 228 TRP A N 1
ATOM 1627 C CA . TRP A 1 221 ? 13.692 3.231 1.604 1.00 12.10 228 TRP A CA 1
ATOM 1628 C C . TRP A 1 221 ? 14.812 3.990 0.906 1.00 11.78 228 TRP A C 1
ATOM 1629 O O . TRP A 1 221 ? 15.892 4.179 1.468 1.00 11.50 228 TRP A O 1
ATOM 1640 N N . VAL A 1 222 ? 14.546 4.437 -0.316 1.00 11.71 229 VAL A N 1
ATOM 1641 C CA . VAL A 1 222 ? 15.541 5.177 -1.085 1.00 12.81 229 VAL A CA 1
ATOM 1642 C C . VAL A 1 222 ? 14.847 6.135 -2.052 1.00 12.88 229 VAL A C 1
ATOM 1643 O O . VAL A 1 222 ? 13.726 5.877 -2.495 1.00 12.84 229 VAL A O 1
ATOM 1647 N N . ASN A 1 223 ? 15.516 7.238 -2.377 1.00 13.49 230 ASN A N 1
ATOM 1648 C CA . ASN A 1 223 ? 14.955 8.240 -3.284 1.00 13.47 230 ASN A CA 1
ATOM 1649 C C . ASN A 1 223 ? 15.154 7.860 -4.756 1.00 14.55 230 ASN A C 1
ATOM 1650 O O . ASN A 1 223 ? 16.255 7.481 -5.169 1.00 13.32 230 ASN A O 1
ATOM 1655 N N . VAL A 1 224 ? 14.086 7.972 -5.543 1.00 12.87 231 VAL A N 1
ATOM 1656 C CA . VAL A 1 224 ? 14.141 7.633 -6.964 1.00 13.61 231 VAL A CA 1
ATOM 1657 C C . VAL A 1 224 ? 15.250 8.387 -7.701 1.00 13.08 231 VAL A C 1
ATOM 1658 O O . VAL A 1 224 ? 15.854 7.854 -8.628 1.00 13.24 231 VAL A O 1
ATOM 1662 N N . LYS A 1 225 ? 15.524 9.623 -7.294 1.00 13.64 232 LYS A N 1
ATOM 1663 C CA . LYS A 1 225 ? 16.580 10.394 -7.945 1.00 12.72 232 LYS A CA 1
ATOM 1664 C C . LYS A 1 225 ? 17.941 9.753 -7.676 1.00 12.24 232 LYS A C 1
ATOM 1665 O O . LYS A 1 225 ? 18.793 9.700 -8.564 1.00 11.97 232 LYS A O 1
ATOM 1671 N N . ASP A 1 226 ? 18.135 9.270 -6.450 1.00 11.90 233 ASP A N 1
ATOM 1672 C CA . ASP A 1 226 ? 19.382 8.615 -6.062 1.00 10.62 233 ASP A CA 1
ATOM 1673 C C . ASP A 1 226 ? 19.530 7.330 -6.876 1.00 12.49 233 ASP A C 1
ATOM 1674 O O . ASP A 1 226 ? 20.616 7.003 -7.352 1.00 11.87 233 ASP A O 1
ATOM 1679 N N . VAL A 1 227 ? 18.431 6.595 -7.021 1.00 12.70 234 VAL A N 1
ATOM 1680 C CA . VAL A 1 227 ? 18.464 5.349 -7.774 1.00 12.89 234 VAL A CA 1
ATOM 1681 C C . VAL A 1 227 ? 18.793 5.611 -9.241 1.00 13.63 234 VAL A C 1
ATOM 1682 O O . VAL A 1 227 ? 19.622 4.914 -9.829 1.00 14.98 234 VAL A O 1
ATOM 1686 N N . ALA A 1 228 ? 18.153 6.613 -9.835 1.00 12.97 235 ALA A N 1
ATOM 1687 C CA . ALA A 1 228 ? 18.426 6.938 -11.233 1.00 13.64 235 ALA A CA 1
ATOM 1688 C C . ALA A 1 228 ? 19.887 7.361 -11.396 1.00 13.45 235 ALA A C 1
ATOM 1689 O O . ALA A 1 228 ? 20.572 6.920 -12.323 1.00 11.30 235 ALA A O 1
ATOM 1691 N N . ASN A 1 229 ? 20.367 8.212 -10.493 1.00 12.82 236 ASN A N 1
ATOM 1692 C CA . ASN A 1 229 ? 21.748 8.669 -10.569 1.00 13.17 236 ASN A CA 1
ATOM 1693 C C . ASN A 1 229 ? 22.736 7.523 -10.410 1.00 12.71 236 ASN A C 1
ATOM 1694 O O . ASN A 1 229 ? 23.787 7.511 -11.051 1.00 12.82 236 ASN A O 1
ATOM 1699 N N . ALA A 1 230 ? 22.399 6.560 -9.557 1.00 11.89 237 ALA A N 1
ATOM 1700 C CA . ALA A 1 230 ? 23.272 5.410 -9.348 1.00 11.76 237 ALA A CA 1
ATOM 1701 C C . ALA A 1 230 ? 23.430 4.639 -10.661 1.00 12.50 237 ALA A C 1
ATOM 1702 O O . ALA A 1 230 ? 24.513 4.139 -10.969 1.00 11.13 237 ALA A O 1
ATOM 1704 N N . HIS A 1 231 ? 22.347 4.532 -11.427 1.00 11.88 238 HIS A N 1
ATOM 1705 C CA . HIS A 1 231 ? 22.401 3.833 -12.713 1.00 11.12 238 HIS A CA 1
ATOM 1706 C C . HIS A 1 231 ? 23.391 4.537 -13.636 1.00 11.22 238 HIS A C 1
ATOM 1707 O O . HIS A 1 231 ? 24.228 3.900 -14.281 1.00 10.77 238 HIS A O 1
ATOM 1714 N N . ILE A 1 232 ? 23.277 5.859 -13.699 1.00 9.38 239 ILE A N 1
ATOM 1715 C CA . ILE A 1 232 ? 24.142 6.663 -14.553 1.00 10.56 239 ILE A CA 1
ATOM 1716 C C . ILE A 1 232 ? 25.603 6.572 -14.128 1.00 11.30 239 ILE A C 1
ATOM 1717 O O . ILE A 1 232 ? 26.483 6.375 -14.967 1.00 11.13 239 ILE A O 1
ATOM 1722 N N . LEU A 1 233 ? 25.862 6.704 -12.830 1.00 9.68 240 LEU A N 1
ATOM 1723 C CA . LEU A 1 233 ? 27.230 6.645 -12.325 1.00 11.02 240 LEU A CA 1
ATOM 1724 C C . LEU A 1 233 ? 27.859 5.267 -12.526 1.00 12.50 240 LEU A C 1
ATOM 1725 O O . LEU A 1 233 ? 29.047 5.161 -12.843 1.00 12.84 240 LEU A O 1
ATOM 1730 N N . ALA A 1 234 ? 27.063 4.217 -12.343 1.00 11.56 241 ALA A N 1
ATOM 1731 C CA . ALA A 1 234 ? 27.553 2.853 -12.508 1.00 13.05 241 ALA A CA 1
ATOM 1732 C C . ALA A 1 234 ? 27.882 2.582 -13.976 1.00 14.11 241 ALA A C 1
ATOM 1733 O O . ALA A 1 234 ? 28.702 1.722 -14.296 1.00 13.74 241 ALA A O 1
ATOM 1735 N N . TYR A 1 235 ? 27.235 3.319 -14.870 1.00 14.02 242 TYR A N 1
ATOM 1736 C CA . TYR A 1 235 ? 27.484 3.153 -16.297 1.00 13.84 242 TYR A CA 1
ATOM 1737 C C . TYR A 1 235 ? 28.718 3.919 -16.757 1.00 14.00 242 TYR A C 1
ATOM 1738 O O . TYR A 1 235 ? 29.567 3.374 -17.467 1.00 14.02 242 TYR A O 1
ATOM 1747 N N . GLU A 1 236 ? 28.810 5.183 -16.350 1.00 12.81 243 GLU A N 1
ATOM 1748 C CA . GLU A 1 236 ? 29.915 6.050 -16.757 1.00 15.37 243 GLU A CA 1
ATOM 1749 C C . GLU A 1 236 ? 31.273 5.727 -16.136 1.00 15.73 243 GLU A C 1
ATOM 1750 O O . GLU A 1 236 ? 32.303 5.882 -16.788 1.00 15.71 243 GLU A O 1
ATOM 1756 N N . ASN A 1 237 ? 31.279 5.278 -14.886 1.00 16.30 244 ASN A N 1
ATOM 1757 C CA . ASN A 1 237 ? 32.535 4.951 -14.211 1.00 18.16 244 ASN A CA 1
ATOM 1758 C C . ASN A 1 237 ? 33.009 3.562 -14.635 1.00 17.00 244 ASN A C 1
ATOM 1759 O O . ASN A 1 237 ? 32.435 2.548 -14.242 1.00 16.64 244 ASN A O 1
ATOM 1764 N N . ALA A 1 238 ? 34.067 3.527 -15.437 1.00 18.54 245 ALA A N 1
ATOM 1765 C CA . ALA A 1 238 ? 34.617 2.272 -15.945 1.00 19.60 245 ALA A CA 1
ATOM 1766 C C . ALA A 1 238 ? 34.987 1.242 -14.880 1.00 19.17 245 ALA A C 1
ATOM 1767 O O . ALA A 1 238 ? 34.914 0.040 -15.132 1.00 20.14 245 ALA A O 1
ATOM 1769 N N . SER A 1 239 ? 35.381 1.704 -13.697 1.00 17.88 246 SER A N 1
ATOM 1770 C CA . SER A 1 239 ? 35.788 0.795 -12.627 1.00 17.78 246 SER A CA 1
ATOM 1771 C C . SER A 1 239 ? 34.632 0.181 -11.834 1.00 18.06 246 SER A C 1
ATOM 1772 O O . SER A 1 239 ? 34.845 -0.718 -11.023 1.00 17.22 246 SER A O 1
ATOM 1775 N N . ALA A 1 240 ? 33.414 0.662 -12.057 1.00 15.14 247 ALA A N 1
ATOM 1776 C CA . ALA A 1 240 ? 32.262 0.124 -11.340 1.00 14.33 247 ALA A CA 1
ATOM 1777 C C . ALA A 1 240 ? 32.040 -1.330 -11.743 1.00 14.78 247 ALA A C 1
ATOM 1778 O O . ALA A 1 240 ? 32.238 -1.696 -12.899 1.00 15.10 247 ALA A O 1
ATOM 1780 N N . SER A 1 241 ? 31.634 -2.161 -10.789 1.00 14.32 248 SER A N 1
ATOM 1781 C CA . SER A 1 241 ? 31.391 -3.568 -11.078 1.00 15.49 248 SER A CA 1
ATOM 1782 C C . SER A 1 241 ? 30.524 -4.221 -10.013 1.00 14.66 248 SER A C 1
ATOM 1783 O O . SER A 1 241 ? 30.376 -3.703 -8.903 1.00 15.37 248 SER A O 1
ATOM 1786 N N . GLY A 1 242 ? 29.947 -5.363 -10.361 1.00 14.32 249 GLY A N 1
ATOM 1787 C CA . GLY A 1 242 ? 29.117 -6.077 -9.413 1.00 12.81 249 GLY A CA 1
ATOM 1788 C C . GLY A 1 242 ? 27.760 -5.457 -9.143 1.00 12.92 249 GLY A C 1
ATOM 1789 O O . GLY A 1 242 ? 27.179 -4.773 -9.996 1.00 12.17 249 GLY A O 1
ATOM 1790 N N . ARG A 1 243 ? 27.269 -5.702 -7.932 1.00 10.72 250 ARG A N 1
ATOM 1791 C CA . ARG A 1 243 ? 25.964 -5.233 -7.482 1.00 11.69 250 ARG A CA 1
ATOM 1792 C C . ARG A 1 243 ? 26.125 -3.986 -6.620 1.00 11.98 250 ARG A C 1
ATOM 1793 O O . ARG A 1 243 ? 27.206 -3.724 -6.096 1.00 11.94 250 ARG A O 1
ATOM 1801 N N . HIS A 1 244 ? 25.051 -3.216 -6.479 1.00 10.88 251 HIS A N 1
ATOM 1802 C CA . HIS A 1 244 ? 25.097 -2.007 -5.670 1.00 11.48 251 HIS A CA 1
ATOM 1803 C C . HIS A 1 244 ? 23.816 -1.835 -4.856 1.00 11.05 251 HIS A C 1
ATOM 1804 O O . HIS A 1 244 ? 22.749 -1.605 -5.420 1.00 11.67 251 HIS A O 1
ATOM 1811 N N . CYS A 1 245 ? 23.921 -1.967 -3.536 1.00 12.49 252 CYS A N 1
ATOM 1812 C CA . CYS A 1 245 ? 22.764 -1.784 -2.665 1.00 11.34 252 CYS A CA 1
ATOM 1813 C C . CYS A 1 245 ? 22.356 -0.318 -2.693 1.00 11.79 252 CYS A C 1
ATOM 1814 O O . CYS A 1 245 ? 23.188 0.565 -2.494 1.00 10.52 252 CYS A O 1
ATOM 1817 N N . LEU A 1 246 ? 21.075 -0.067 -2.940 1.00 12.25 253 LEU A N 1
ATOM 1818 C CA . LEU A 1 246 ? 20.546 1.292 -2.980 1.00 12.82 253 LEU A CA 1
ATOM 1819 C C . LEU A 1 246 ? 19.454 1.441 -1.928 1.00 12.17 253 LEU A C 1
ATOM 1820 O O . LEU A 1 246 ? 18.267 1.387 -2.236 1.00 12.05 253 LEU A O 1
ATOM 1825 N N . VAL A 1 247 ? 19.876 1.625 -0.682 1.00 13.15 254 VAL A N 1
ATOM 1826 C CA . VAL A 1 247 ? 18.961 1.770 0.447 1.00 13.07 254 VAL A CA 1
ATOM 1827 C C . VAL A 1 247 ? 19.526 2.857 1.353 1.00 13.15 254 VAL A C 1
ATOM 1828 O O . VAL A 1 247 ? 20.626 2.713 1.884 1.00 12.77 254 VAL A O 1
ATOM 1832 N N . GLU A 1 248 ? 18.784 3.943 1.531 1.00 13.02 255 GLU A N 1
ATOM 1833 C CA . GLU A 1 248 ? 19.270 5.028 2.376 1.00 13.61 255 GLU A CA 1
ATOM 1834 C C . GLU A 1 248 ? 19.154 4.634 3.845 1.00 13.85 255 GLU A C 1
ATOM 1835 O O . GLU A 1 248 ? 20.003 4.993 4.658 1.00 12.46 255 GLU A O 1
ATOM 1841 N N . ARG A 1 249 ? 18.098 3.898 4.180 1.00 13.52 256 ARG A N 1
ATOM 1842 C CA . ARG A 1 249 ? 17.902 3.419 5.545 1.00 13.67 256 ARG A CA 1
ATOM 1843 C C . ARG A 1 249 ? 16.675 2.527 5.622 1.00 14.26 256 ARG A C 1
ATOM 1844 O O . ARG A 1 249 ? 15.798 2.584 4.759 1.00 13.18 256 ARG A O 1
ATOM 1852 N N . VAL A 1 250 ? 16.628 1.696 6.655 1.00 14.28 257 VAL A N 1
ATOM 1853 C CA . VAL A 1 250 ? 15.491 0.814 6.873 1.00 14.32 257 VAL A CA 1
ATOM 1854 C C . VAL A 1 250 ? 14.680 1.489 7.967 1.00 15.13 257 VAL A C 1
ATOM 1855 O O . VAL A 1 250 ? 15.246 1.965 8.955 1.00 15.91 257 VAL A O 1
ATOM 1859 N N . ALA A 1 251 ? 13.365 1.549 7.789 1.00 12.30 258 ALA A N 1
ATOM 1860 C CA . ALA A 1 251 ? 12.513 2.192 8.779 1.00 13.60 258 ALA A CA 1
ATOM 1861 C C . ALA A 1 251 ? 11.166 1.506 8.930 1.00 12.92 258 ALA A C 1
ATOM 1862 O O . ALA A 1 251 ? 10.540 1.093 7.951 1.00 12.39 258 ALA A O 1
ATOM 1864 N N . HIS A 1 252 ? 10.727 1.390 10.173 1.00 11.62 259 HIS A N 1
ATOM 1865 C CA . HIS A 1 252 ? 9.439 0.784 10.470 1.00 12.10 259 HIS A CA 1
ATOM 1866 C C . HIS A 1 252 ? 8.386 1.847 10.171 1.00 13.27 259 HIS A C 1
ATOM 1867 O O . HIS A 1 252 ? 8.659 3.048 10.271 1.00 11.85 259 HIS A O 1
ATOM 1874 N N . TYR A 1 253 ? 7.187 1.421 9.790 1.00 12.34 260 TYR A N 1
ATOM 1875 C CA . TYR A 1 253 ? 6.140 2.382 9.484 1.00 13.33 260 TYR A CA 1
ATOM 1876 C C . TYR A 1 253 ? 5.841 3.336 10.630 1.00 13.06 260 TYR A C 1
ATOM 1877 O O . TYR A 1 253 ? 5.355 4.442 10.401 1.00 12.70 260 TYR A O 1
ATOM 1886 N N . SER A 1 254 ? 6.129 2.917 11.859 1.00 12.68 261 SER A N 1
ATOM 1887 C CA . SER A 1 254 ? 5.904 3.790 13.005 1.00 13.78 261 SER A CA 1
ATOM 1888 C C . SER A 1 254 ? 6.822 5.006 12.863 1.00 14.29 261 SER A C 1
ATOM 1889 O O . SER A 1 254 ? 6.430 6.131 13.174 1.00 12.55 261 SER A O 1
ATOM 1892 N N . GLU A 1 255 ? 8.042 4.769 12.383 1.00 14.11 262 GLU A N 1
ATOM 1893 C CA . GLU A 1 255 ? 9.025 5.837 12.189 1.00 14.77 262 GLU A CA 1
ATOM 1894 C C . GLU A 1 255 ? 8.642 6.717 11.001 1.00 13.46 262 GLU A C 1
ATOM 1895 O O . GLU A 1 255 ? 8.850 7.930 11.020 1.00 11.95 262 GLU A O 1
ATOM 1901 N N . VAL A 1 256 ? 8.099 6.099 9.957 1.00 12.72 263 VAL A N 1
ATOM 1902 C CA . VAL A 1 256 ? 7.669 6.850 8.785 1.00 12.59 263 VAL A CA 1
ATOM 1903 C C . VAL A 1 256 ? 6.556 7.799 9.224 1.00 12.84 263 VAL A C 1
ATOM 1904 O O . VAL A 1 256 ? 6.520 8.964 8.827 1.00 12.11 263 VAL A O 1
ATOM 1908 N N . VAL A 1 257 ? 5.651 7.291 10.053 1.00 12.14 264 VAL A N 1
ATOM 1909 C CA . VAL A 1 257 ? 4.549 8.101 10.557 1.00 12.95 264 VAL A CA 1
ATOM 1910 C C . VAL A 1 257 ? 5.075 9.227 11.446 1.00 14.76 264 VAL A C 1
ATOM 1911 O O . VAL A 1 257 ? 4.598 10.363 11.366 1.00 14.58 264 VAL A O 1
ATOM 1915 N N . ARG A 1 258 ? 6.065 8.921 12.284 1.00 14.37 265 ARG A N 1
ATOM 1916 C CA . ARG A 1 258 ? 6.651 9.935 13.161 1.00 15.43 265 ARG A CA 1
ATOM 1917 C C . ARG A 1 258 ? 7.194 11.089 12.320 1.00 15.88 265 ARG A C 1
ATOM 1918 O O . ARG A 1 258 ? 7.004 12.261 12.651 1.00 13.54 265 ARG A O 1
ATOM 1926 N N . ILE A 1 259 ? 7.883 10.748 11.236 1.00 13.82 266 ILE A N 1
ATOM 1927 C CA . ILE A 1 259 ? 8.448 11.758 10.350 1.00 14.31 266 ILE A CA 1
ATOM 1928 C C . ILE A 1 259 ? 7.337 12.592 9.715 1.00 14.88 266 ILE A C 1
ATOM 1929 O O . ILE A 1 259 ? 7.444 13.818 9.628 1.00 14.96 266 ILE A O 1
ATOM 1934 N N . LEU A 1 260 ? 6.267 11.928 9.284 1.00 13.93 267 LEU A N 1
ATOM 1935 C CA . LEU A 1 260 ? 5.134 12.623 8.677 1.00 14.00 267 LEU A CA 1
ATOM 1936 C C . LEU A 1 260 ? 4.537 13.649 9.643 1.00 14.07 267 LEU A C 1
ATOM 1937 O O . LEU A 1 260 ? 4.175 14.755 9.237 1.00 13.56 267 LEU A O 1
ATOM 1942 N N . ARG A 1 261 ? 4.430 13.277 10.916 1.00 13.78 268 ARG A N 1
ATOM 1943 C CA . ARG A 1 261 ? 3.878 14.179 11.925 1.00 17.52 268 ARG A CA 1
ATOM 1944 C C . ARG A 1 261 ? 4.780 15.393 12.094 1.00 16.72 268 ARG A C 1
ATOM 1945 O O . ARG A 1 261 ? 4.310 16.501 12.341 1.00 17.49 268 ARG A O 1
ATOM 1953 N N . GLU A 1 262 ? 6.081 15.172 11.959 1.00 18.54 269 GLU A N 1
ATOM 1954 C CA . GLU A 1 262 ? 7.066 16.237 12.099 1.00 19.71 269 GLU A CA 1
ATOM 1955 C C . GLU A 1 262 ? 6.988 17.199 10.913 1.00 19.06 269 GLU A C 1
ATOM 1956 O O . GLU A 1 262 ? 7.124 18.411 11.071 1.00 15.14 269 GLU A O 1
ATOM 1962 N N . LEU A 1 263 ? 6.749 16.650 9.726 1.00 17.28 270 LEU A N 1
ATOM 1963 C CA . LEU A 1 263 ? 6.650 17.453 8.509 1.00 17.15 270 LEU A CA 1
ATOM 1964 C C . LEU A 1 263 ? 5.314 18.177 8.378 1.00 18.51 270 LEU A C 1
ATOM 1965 O O . LEU A 1 263 ? 5.254 19.300 7.871 1.00 18.28 270 LEU A O 1
ATOM 1970 N N . TYR A 1 264 ? 4.246 17.529 8.829 1.00 17.93 271 TYR A N 1
ATOM 1971 C CA . TYR A 1 264 ? 2.901 18.092 8.730 1.00 18.69 271 TYR A CA 1
ATOM 1972 C C . TYR A 1 264 ? 2.189 18.008 10.081 1.00 18.75 271 TYR A C 1
ATOM 1973 O O . TYR A 1 264 ? 1.405 17.094 10.326 1.00 18.20 271 TYR A O 1
ATOM 1982 N N . PRO A 1 265 ? 2.438 18.985 10.966 1.00 20.07 272 PRO A N 1
ATOM 1983 C CA . PRO A 1 265 ? 1.840 19.035 12.305 1.00 21.64 272 PRO A CA 1
ATOM 1984 C C . PRO A 1 265 ? 0.320 19.038 12.420 1.00 22.37 272 PRO A C 1
ATOM 1985 O O . PRO A 1 265 ? -0.213 18.746 13.487 1.00 21.56 272 PRO A O 1
ATOM 1989 N N . SER A 1 266 ? -0.386 19.356 11.341 1.00 22.64 273 SER A N 1
ATOM 1990 C CA . SER A 1 266 ? -1.845 19.368 11.404 1.00 24.39 273 SER A CA 1
ATOM 1991 C C . SER A 1 266 ? -2.491 18.252 10.585 1.00 24.25 273 SER A C 1
ATOM 1992 O O . SER A 1 266 ? -3.713 18.214 10.431 1.00 25.47 273 SER A O 1
ATOM 1995 N N . LEU A 1 267 ? -1.674 17.339 10.068 1.00 21.49 274 LEU A N 1
ATOM 1996 C CA . LEU A 1 267 ? -2.179 16.226 9.264 1.00 20.73 274 LEU A CA 1
ATOM 1997 C C . LEU A 1 267 ? -2.670 15.058 10.122 1.00 20.87 274 LEU A C 1
ATOM 1998 O O . LEU A 1 267 ? -1.974 14.614 11.037 1.00 19.91 274 LEU A O 1
ATOM 2003 N N . GLN A 1 268 ? -3.867 14.558 9.823 1.00 21.12 275 GLN A N 1
ATOM 2004 C CA . GLN A 1 268 ? -4.413 13.428 10.569 1.00 22.11 275 GLN A CA 1
ATOM 2005 C C . GLN A 1 268 ? -3.666 12.173 10.137 1.00 19.85 275 GLN A C 1
ATOM 2006 O O . GLN A 1 268 ? -3.621 11.850 8.947 1.00 18.94 275 GLN A O 1
ATOM 2012 N N . LEU A 1 269 ? -3.088 11.469 11.104 1.00 17.61 276 LEU A N 1
ATOM 2013 C CA . LEU A 1 269 ? -2.325 10.255 10.820 1.00 18.41 276 LEU A CA 1
ATOM 2014 C C . LEU A 1 269 ? -2.697 9.114 11.764 1.00 19.28 276 LEU A C 1
ATOM 2015 O O . LEU A 1 269 ? -3.108 9.348 12.898 1.00 18.78 276 LEU A O 1
ATOM 2020 N N . PRO A 1 270 ? -2.548 7.860 11.303 1.00 19.09 277 PRO A N 1
ATOM 2021 C CA . PRO A 1 270 ? -2.874 6.696 12.134 1.00 19.48 277 PRO A CA 1
ATOM 2022 C C . PRO A 1 270 ? -1.955 6.625 13.357 1.00 20.09 277 PRO A C 1
ATOM 2023 O O . PRO A 1 270 ? -0.745 6.838 13.251 1.00 19.87 277 PRO A O 1
ATOM 2027 N N . GLU A 1 271 ? -2.533 6.319 14.514 1.00 19.26 278 GLU A N 1
ATOM 2028 C CA . GLU A 1 271 ? -1.769 6.243 15.755 0.50 19.86 278 GLU A CA 1
ATOM 2029 C C . GLU A 1 271 ? -1.582 4.796 16.205 1.00 19.58 278 GLU A C 1
ATOM 2030 O O . GLU A 1 271 ? -0.758 4.505 17.073 1.00 21.46 278 GLU A O 1
ATOM 2036 N N . LYS A 1 272 ? -2.339 3.892 15.596 1.00 17.80 279 LYS A N 1
ATOM 2037 C CA . LYS A 1 272 ? -2.305 2.481 15.958 1.00 18.13 279 LYS A CA 1
ATOM 2038 C C . LYS A 1 272 ? -1.631 1.592 14.919 1.00 17.48 279 LYS A C 1
ATOM 2039 O O . LYS A 1 272 ? -1.819 1.778 13.718 1.00 18.14 279 LYS A O 1
ATOM 2045 N N . CYS A 1 273 ? -0.845 0.625 15.386 1.00 15.42 280 CYS A N 1
ATOM 2046 C CA . CYS A 1 273 ? -0.177 -0.310 14.485 1.00 16.83 280 CYS A CA 1
ATOM 2047 C C . CYS A 1 273 ? -1.194 -1.402 14.154 1.00 17.74 280 CYS A C 1
ATOM 2048 O O . CYS A 1 273 ? -2.048 -1.724 14.983 1.00 19.51 280 CYS A O 1
ATOM 2051 N N . ALA A 1 274 ? -1.102 -1.956 12.947 1.00 16.47 281 ALA A N 1
ATOM 2052 C CA . ALA A 1 274 ? -2.022 -2.994 12.483 1.00 18.64 281 ALA A CA 1
ATOM 2053 C C . ALA A 1 274 ? -2.225 -4.129 13.482 1.00 18.39 281 ALA A C 1
ATOM 2054 O O . ALA A 1 274 ? -3.298 -4.733 13.524 1.00 18.84 281 ALA A O 1
ATOM 2056 N N . ASP A 1 275 ? -1.196 -4.440 14.264 1.00 18.78 282 ASP A N 1
ATOM 2057 C CA . ASP A 1 275 ? -1.318 -5.493 15.276 1.00 17.32 282 ASP A CA 1
ATOM 2058 C C . ASP A 1 275 ? -0.651 -5.067 16.575 1.00 17.81 282 ASP A C 1
ATOM 2059 O O . ASP A 1 275 ? -0.195 -3.932 16.698 1.00 16.99 282 ASP A O 1
ATOM 2064 N N . ASP A 1 276 ? -0.601 -5.974 17.546 1.00 16.97 283 ASP A N 1
ATOM 2065 C CA . ASP A 1 276 ? 0.001 -5.669 18.839 1.00 18.66 283 ASP A CA 1
ATOM 2066 C C . ASP A 1 276 ? 1.291 -6.443 19.081 1.00 18.23 283 ASP A C 1
ATOM 2067 O O . ASP A 1 276 ? 1.763 -6.542 20.213 1.00 17.98 283 ASP A O 1
ATOM 2072 N N . LYS A 1 277 ? 1.852 -6.995 18.011 1.00 18.55 284 LYS A N 1
ATOM 2073 C CA . LYS A 1 277 ? 3.093 -7.751 18.106 1.00 18.78 284 LYS A CA 1
ATOM 2074 C C . LYS A 1 277 ? 4.255 -6.765 18.090 1.00 18.30 284 LYS A C 1
ATOM 2075 O O . LYS A 1 277 ? 4.093 -5.617 17.674 1.00 17.96 284 LYS A O 1
ATOM 2081 N N . PRO A 1 278 ? 5.443 -7.194 18.547 1.00 16.93 285 PRO A N 1
ATOM 2082 C CA . PRO A 1 278 ? 6.601 -6.295 18.553 1.00 16.18 285 PRO A CA 1
ATOM 2083 C C . PRO A 1 278 ? 6.853 -5.784 17.138 1.00 15.64 285 PRO A C 1
ATOM 2084 O O . PRO A 1 278 ? 6.508 -6.455 16.166 1.00 12.95 285 PRO A O 1
ATOM 2088 N N . TYR A 1 279 ? 7.451 -4.603 17.022 1.00 15.28 286 TYR A N 1
ATOM 2089 C CA . TYR A 1 279 ? 7.749 -4.030 15.710 1.00 15.07 286 TYR A CA 1
ATOM 2090 C C . TYR A 1 279 ? 8.800 -4.847 14.972 1.00 15.16 286 TYR A C 1
ATOM 2091 O O . TYR A 1 279 ? 9.795 -5.261 15.568 1.00 16.14 286 TYR A O 1
ATOM 2100 N N . VAL A 1 280 ? 8.582 -5.081 13.680 1.00 14.08 287 VAL A N 1
ATOM 2101 C CA . VAL A 1 280 ? 9.561 -5.811 12.884 1.00 13.75 287 VAL A CA 1
ATOM 2102 C C . VAL A 1 280 ? 10.847 -5.006 13.056 1.00 13.84 287 VAL A C 1
ATOM 2103 O O . VAL A 1 280 ? 10.860 -3.792 12.846 1.00 13.87 287 VAL A O 1
ATOM 2107 N N . PRO A 1 281 ? 11.941 -5.660 13.457 1.00 14.83 288 PRO A N 1
ATOM 2108 C CA . PRO A 1 281 ? 13.163 -4.872 13.624 1.00 14.78 288 PRO A CA 1
ATOM 2109 C C . PRO A 1 281 ? 13.747 -4.275 12.353 1.00 14.43 288 PRO A C 1
ATOM 2110 O O . PRO A 1 281 ? 13.519 -4.768 11.245 1.00 11.88 288 PRO A O 1
ATOM 2114 N N . ILE A 1 282 ? 14.488 -3.188 12.524 1.00 13.97 289 ILE A N 1
ATOM 2115 C CA . ILE A 1 282 ? 15.138 -2.551 11.395 1.00 15.14 289 ILE A CA 1
ATOM 2116 C C . ILE A 1 282 ? 16.559 -3.098 11.384 1.00 14.88 289 ILE A C 1
ATOM 2117 O O . ILE A 1 282 ? 16.972 -3.804 12.312 1.00 16.59 289 ILE A O 1
ATOM 2122 N N . TYR A 1 283 ? 17.295 -2.792 10.326 1.00 15.19 290 TYR A N 1
ATOM 2123 C CA . TYR A 1 283 ? 18.666 -3.250 10.187 1.00 14.87 290 TYR A CA 1
ATOM 2124 C C . TYR A 1 283 ? 19.397 -2.248 9.313 1.00 14.62 290 TYR A C 1
ATOM 2125 O O . TYR A 1 283 ? 18.814 -1.249 8.894 1.00 14.72 290 TYR A O 1
ATOM 2134 N N . GLN A 1 284 ? 20.668 -2.510 9.035 1.00 13.41 291 GLN A N 1
ATOM 2135 C CA . GLN A 1 284 ? 21.446 -1.588 8.217 1.00 14.10 291 GLN A CA 1
ATOM 2136 C C . GLN A 1 284 ? 21.805 -2.184 6.868 1.00 13.81 291 GLN A C 1
ATOM 2137 O O . GLN A 1 284 ? 21.900 -3.404 6.717 1.00 11.83 291 GLN A O 1
ATOM 2143 N N . VAL A 1 285 ? 21.984 -1.309 5.885 1.00 10.96 292 VAL A N 1
ATOM 2144 C CA . VAL A 1 285 ? 22.373 -1.730 4.547 1.00 12.47 292 VAL A CA 1
ATOM 2145 C C . VAL A 1 285 ? 23.564 -0.878 4.132 1.00 13.10 292 VAL A C 1
ATOM 2146 O O . VAL A 1 285 ? 23.550 0.345 4.287 1.00 13.28 292 VAL A O 1
ATOM 2150 N N . SER A 1 286 ? 24.596 -1.525 3.609 1.00 14.65 293 SER A N 1
ATOM 2151 C CA . SER A 1 286 ? 25.788 -0.809 3.181 1.00 15.05 293 SER A CA 1
ATOM 2152 C C . SER A 1 286 ? 25.500 0.220 2.091 1.00 14.77 293 SER A C 1
ATOM 2153 O O . SER A 1 286 ? 24.671 -0.011 1.200 1.00 14.34 293 SER A O 1
ATOM 2156 N N . LYS A 1 287 ? 26.187 1.358 2.178 1.00 13.34 294 LYS A N 1
ATOM 2157 C CA . LYS A 1 287 ? 26.066 2.439 1.200 1.00 12.63 294 LYS A CA 1
ATOM 2158 C C . LYS A 1 287 ? 27.434 2.617 0.539 1.00 13.90 294 LYS A C 1
ATOM 2159 O O . LYS A 1 287 ? 27.597 3.425 -0.375 1.00 13.25 294 LYS A O 1
ATOM 2165 N N . GLU A 1 288 ? 28.412 1.862 1.023 1.00 12.67 295 GLU A N 1
ATOM 2166 C CA . GLU A 1 288 ? 29.789 1.947 0.540 1.00 15.23 295 GLU A CA 1
ATOM 2167 C C . GLU A 1 288 ? 30.000 1.939 -0.973 1.00 14.78 295 GLU A C 1
ATOM 2168 O O . GLU A 1 288 ? 30.652 2.835 -1.514 1.00 14.32 295 GLU A O 1
ATOM 2174 N N . LYS A 1 289 ? 29.460 0.936 -1.659 1.00 15.22 296 LYS A N 1
ATOM 2175 C CA . LYS A 1 289 ? 29.641 0.844 -3.105 1.00 14.55 296 LYS A CA 1
ATOM 2176 C C . LYS A 1 289 ? 29.047 2.017 -3.873 1.00 14.89 296 LYS A C 1
ATOM 2177 O O . LYS A 1 289 ? 29.699 2.580 -4.751 1.00 14.16 296 LYS A O 1
ATOM 2183 N N . ALA A 1 290 ? 27.814 2.389 -3.547 1.00 13.82 297 ALA A N 1
ATOM 2184 C CA . ALA A 1 290 ? 27.171 3.507 -4.224 1.00 14.91 297 ALA A CA 1
ATOM 2185 C C . ALA A 1 290 ? 27.948 4.793 -3.955 1.00 14.80 297 ALA A C 1
ATOM 2186 O O . ALA A 1 290 ? 28.124 5.618 -4.850 1.00 15.59 297 ALA A O 1
ATOM 2188 N N . LYS A 1 291 ? 28.414 4.964 -2.720 1.00 13.05 298 LYS A N 1
ATOM 2189 C CA . LYS A 1 291 ? 29.178 6.160 -2.379 1.00 13.68 298 LYS A CA 1
ATOM 2190 C C . LYS A 1 291 ? 30.525 6.167 -3.093 1.00 13.91 298 LYS A C 1
ATOM 2191 O O . LYS A 1 291 ? 31.047 7.230 -3.428 1.00 16.41 298 LYS A O 1
ATOM 2197 N N . SER A 1 292 ? 31.086 4.985 -3.336 1.00 14.60 299 SER A N 1
ATOM 2198 C CA . SER A 1 292 ? 32.387 4.907 -3.995 1.00 15.46 299 SER A CA 1
ATOM 2199 C C . SER A 1 292 ? 32.308 5.469 -5.411 1.00 15.94 299 SER A C 1
ATOM 2200 O O . SER A 1 292 ? 33.331 5.779 -6.023 1.00 15.91 299 SER A O 1
ATOM 2203 N N . LEU A 1 293 ? 31.091 5.602 -5.927 1.00 13.93 300 LEU A N 1
ATOM 2204 C CA . LEU A 1 293 ? 30.900 6.151 -7.266 1.00 16.60 300 LEU A CA 1
ATOM 2205 C C . LEU A 1 293 ? 30.657 7.656 -7.178 1.00 15.19 300 LEU A C 1
ATOM 2206 O O . LEU A 1 293 ? 30.602 8.347 -8.196 1.00 17.49 300 LEU A O 1
ATOM 2211 N N . GLY A 1 294 ? 30.519 8.154 -5.954 1.00 14.24 301 GLY A N 1
ATOM 2212 C CA . GLY A 1 294 ? 30.292 9.574 -5.748 1.00 14.06 301 GLY A CA 1
ATOM 2213 C C . GLY A 1 294 ? 28.856 9.918 -5.391 1.00 14.28 301 GLY A C 1
ATOM 2214 O O . GLY A 1 294 ? 28.523 11.083 -5.182 1.00 14.57 301 GLY A O 1
ATOM 2215 N N . LEU A 1 295 ? 27.999 8.908 -5.311 1.00 13.94 302 LEU A N 1
ATOM 2216 C CA . LEU A 1 295 ? 26.596 9.138 -4.989 1.00 14.74 302 LEU A CA 1
ATOM 2217 C C . LEU A 1 295 ? 26.386 9.693 -3.585 1.00 16.35 302 LEU A C 1
ATOM 2218 O O . LEU A 1 295 ? 27.037 9.269 -2.633 1.00 15.48 302 LEU A O 1
ATOM 2223 N N . GLU A 1 296 ? 25.479 10.657 -3.472 1.00 16.67 303 GLU A N 1
ATOM 2224 C CA . GLU A 1 296 ? 25.127 11.232 -2.184 1.00 18.31 303 GLU A CA 1
ATOM 2225 C C . GLU A 1 296 ? 23.705 10.734 -1.948 1.00 17.85 303 GLU A C 1
ATOM 2226 O O . GLU A 1 296 ? 22.890 10.723 -2.873 1.00 18.75 303 GLU A O 1
ATOM 2232 N N . TYR A 1 297 ? 23.410 10.296 -0.729 1.00 15.55 304 TYR A N 1
ATOM 2233 C CA . TYR A 1 297 ? 22.075 9.787 -0.424 1.00 16.28 304 TYR A CA 1
ATOM 2234 C C . TYR A 1 297 ? 21.134 10.843 0.146 1.00 16.51 304 TYR A C 1
ATOM 2235 O O . TYR A 1 297 ? 21.491 11.578 1.064 1.00 16.49 304 TYR A O 1
ATOM 2244 N N . THR A 1 298 ? 19.928 10.903 -0.407 1.00 13.94 305 THR A N 1
ATOM 2245 C CA . THR A 1 298 ? 18.906 11.839 0.051 1.00 14.61 305 THR A CA 1
ATOM 2246 C C . THR A 1 298 ? 18.257 11.231 1.295 1.00 13.47 305 THR A C 1
ATOM 2247 O O . THR A 1 298 ? 17.768 10.104 1.250 1.00 13.80 305 THR A O 1
ATOM 2251 N N . PRO A 1 299 ? 18.244 11.968 2.419 1.00 13.80 306 PRO A N 1
ATOM 2252 C CA . PRO A 1 299 ? 17.647 11.464 3.662 1.00 14.00 306 PRO A CA 1
ATOM 2253 C C . PRO A 1 299 ? 16.162 11.131 3.579 1.00 13.24 306 PRO A C 1
ATOM 2254 O O . PRO A 1 299 ? 15.421 11.725 2.799 1.00 12.35 306 PRO A O 1
ATOM 2258 N N . LEU A 1 300 ? 15.732 10.186 4.409 1.00 12.99 307 LEU A N 1
ATOM 2259 C CA . LEU A 1 300 ? 14.338 9.758 4.424 1.00 13.56 307 LEU A CA 1
ATOM 2260 C C . LEU A 1 300 ? 13.320 10.890 4.584 1.00 13.50 307 LEU A C 1
ATOM 2261 O O . LEU A 1 300 ? 12.314 10.919 3.878 1.00 13.61 307 LEU A O 1
ATOM 2266 N N . GLU A 1 301 ? 13.562 11.818 5.507 1.00 15.08 308 GLU A N 1
ATOM 2267 C CA . GLU A 1 301 ? 12.615 12.917 5.707 1.00 15.75 308 GLU A CA 1
ATOM 2268 C C . GLU A 1 301 ? 12.399 13.752 4.448 1.00 15.47 308 GLU A C 1
ATOM 2269 O O . GLU A 1 301 ? 11.294 14.242 4.209 1.00 13.98 308 GLU A O 1
ATOM 2275 N N . VAL A 1 302 ? 13.446 13.914 3.644 1.00 14.19 309 VAL A N 1
ATOM 2276 C CA . VAL A 1 302 ? 13.329 14.685 2.412 1.00 13.12 309 VAL A CA 1
ATOM 2277 C C . VAL A 1 302 ? 12.535 13.894 1.372 1.00 13.86 309 VAL A C 1
ATOM 2278 O O . VAL A 1 302 ? 11.693 14.449 0.667 1.00 14.70 309 VAL A O 1
ATOM 2282 N N . SER A 1 303 ? 12.804 12.597 1.280 1.00 14.00 310 SER A N 1
ATOM 2283 C CA . SER A 1 303 ? 12.106 11.750 0.317 1.00 12.50 310 SER A CA 1
ATOM 2284 C C . SER A 1 303 ? 10.616 11.660 0.625 1.00 12.57 310 SER A C 1
ATOM 2285 O O . SER A 1 303 ? 9.784 11.674 -0.282 1.00 13.57 310 SER A O 1
ATOM 2288 N N . ILE A 1 304 ? 10.282 11.560 1.906 1.00 11.44 311 ILE A N 1
ATOM 2289 C CA . ILE A 1 304 ? 8.887 11.481 2.316 1.00 12.12 311 ILE A CA 1
ATOM 2290 C C . ILE A 1 304 ? 8.197 12.789 1.946 1.00 12.72 311 ILE A C 1
ATOM 2291 O O . ILE A 1 304 ? 7.103 12.792 1.387 1.00 12.58 311 ILE A O 1
ATOM 2296 N N . LYS A 1 305 ? 8.858 13.898 2.254 1.00 11.44 312 LYS A N 1
ATOM 2297 C CA . LYS A 1 305 ? 8.330 15.223 1.952 1.00 12.69 312 LYS A CA 1
ATOM 2298 C C . LYS A 1 305 ? 8.025 15.360 0.456 1.00 12.37 312 LYS A C 1
ATOM 2299 O O . LYS A 1 305 ? 6.931 15.779 0.070 0.50 3.48 312 LYS A O 1
ATOM 2305 N N . GLU A 1 306 ? 8.999 15.003 -0.380 1.00 12.52 313 GLU A N 1
ATOM 2306 C CA . GLU A 1 306 ? 8.836 15.090 -1.828 1.00 13.72 313 GLU A CA 1
ATOM 2307 C C . GLU A 1 306 ? 7.699 14.198 -2.315 1.00 12.24 313 GLU A C 1
ATOM 2308 O O . GLU A 1 306 ? 6.974 14.555 -3.240 1.00 12.46 313 GLU A O 1
ATOM 2314 N N . THR A 1 307 ? 7.559 13.026 -1.706 1.00 12.30 314 THR A N 1
ATOM 2315 C CA . THR A 1 307 ? 6.506 12.108 -2.104 1.00 11.61 314 THR A CA 1
ATOM 2316 C C . THR A 1 307 ? 5.138 12.714 -1.795 1.00 12.09 314 THR A C 1
ATOM 2317 O O . THR A 1 307 ? 4.253 12.738 -2.650 1.00 11.47 314 THR A O 1
ATOM 2321 N N . VAL A 1 308 ? 4.972 13.211 -0.574 1.00 12.33 315 VAL A N 1
ATOM 2322 C CA . VAL A 1 308 ? 3.703 13.810 -0.173 1.00 12.10 315 VAL A CA 1
ATOM 2323 C C . VAL A 1 308 ? 3.351 15.025 -1.029 1.00 13.45 315 VAL A C 1
ATOM 2324 O O . VAL A 1 308 ? 2.203 15.183 -1.453 1.00 11.97 315 VAL A O 1
ATOM 2328 N N . GLU A 1 309 ? 4.333 15.881 -1.291 1.00 13.41 316 GLU A N 1
ATOM 2329 C CA . GLU A 1 309 ? 4.076 17.062 -2.105 1.00 15.17 316 GLU A CA 1
ATOM 2330 C C . GLU A 1 309 ? 3.642 16.664 -3.515 1.00 14.36 316 GLU A C 1
ATOM 2331 O O . GLU A 1 309 ? 2.732 17.271 -4.087 1.00 12.97 316 GLU A O 1
ATOM 2337 N N . SER A 1 310 ? 4.284 15.640 -4.074 1.00 14.29 317 SER A N 1
ATOM 2338 C CA . SER A 1 310 ? 3.916 15.178 -5.410 1.00 14.86 317 SER A CA 1
ATOM 2339 C C . SER A 1 310 ? 2.537 14.535 -5.402 1.00 14.00 317 SER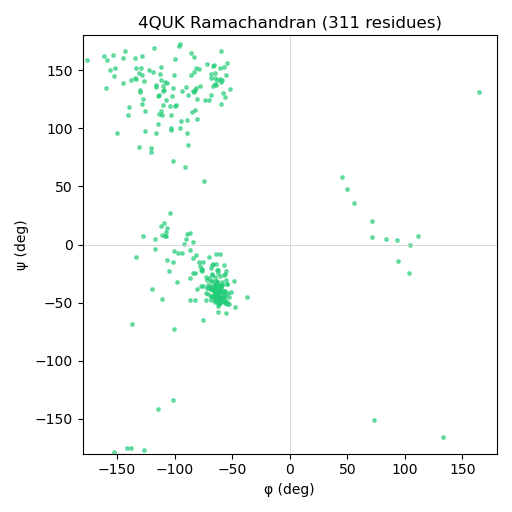 A C 1
ATOM 2340 O O . SER A 1 310 ? 1.761 14.711 -6.345 1.00 14.26 317 SER A O 1
ATOM 2343 N N . LEU A 1 311 ? 2.227 13.794 -4.342 1.00 12.91 318 LEU A N 1
ATOM 2344 C CA . LEU A 1 311 ? 0.917 13.154 -4.245 1.00 12.89 318 LEU A CA 1
ATOM 2345 C C . LEU A 1 311 ? -0.169 14.225 -4.256 1.00 14.18 318 LEU A C 1
ATOM 2346 O O . LEU A 1 311 ? -1.242 14.024 -4.823 1.00 12.96 318 LEU A O 1
ATOM 2351 N N . LYS A 1 312 ? 0.115 15.366 -3.635 1.00 14.61 319 LYS A N 1
ATOM 2352 C CA . LYS A 1 312 ? -0.845 16.462 -3.615 1.00 15.76 319 LYS A CA 1
ATOM 2353 C C . LYS A 1 312 ? -0.911 17.102 -5.004 1.00 17.22 319 LYS A C 1
ATOM 2354 O O . LYS A 1 312 ? -1.996 17.313 -5.545 1.00 17.23 319 LYS A O 1
ATOM 2360 N N . GLU A 1 313 ? 0.253 17.395 -5.581 1.00 17.79 320 GLU A N 1
ATOM 2361 C CA . GLU A 1 313 ? 0.322 18.008 -6.907 1.00 19.66 320 GLU A CA 1
ATOM 2362 C C . GLU A 1 313 ? -0.356 17.165 -7.985 1.00 18.31 320 GLU A C 1
ATOM 2363 O O . GLU A 1 313 ? -0.941 17.706 -8.923 1.00 17.99 320 GLU A O 1
ATOM 2369 N N . LYS A 1 314 ? -0.268 15.844 -7.857 1.00 17.52 321 LYS A N 1
ATOM 2370 C CA . LYS A 1 314 ? -0.867 14.944 -8.840 1.00 17.89 321 LYS A CA 1
ATOM 2371 C C . LYS A 1 314 ? -2.319 14.579 -8.531 1.00 16.38 321 LYS A C 1
ATOM 2372 O O . LYS A 1 314 ? -2.892 13.698 -9.169 1.00 17.56 321 LYS A O 1
ATOM 2378 N N . LYS A 1 315 ? -2.898 15.246 -7.540 1.00 17.31 322 LYS A N 1
ATOM 2379 C CA . LYS A 1 315 ? -4.294 15.038 -7.168 1.00 18.49 322 LYS A CA 1
ATOM 2380 C C . LYS A 1 315 ? -4.652 13.724 -6.479 1.00 19.24 322 LYS A C 1
ATOM 2381 O O . LYS A 1 315 ? -5.818 13.328 -6.481 1.00 19.24 322 LYS A O 1
ATOM 2387 N N . PHE A 1 316 ? -3.670 13.044 -5.896 1.00 16.40 323 PHE A N 1
ATOM 2388 C CA . PHE A 1 316 ? -3.950 11.794 -5.193 1.00 17.64 323 PHE A CA 1
ATOM 2389 C C . PHE A 1 316 ? -4.342 12.079 -3.753 1.00 16.69 323 PHE A C 1
ATOM 2390 O O . PHE A 1 316 ? -5.100 11.322 -3.142 1.00 18.08 323 PHE A O 1
ATOM 2398 N N . ALA A 1 317 ? -3.826 13.180 -3.216 1.00 16.22 324 ALA A N 1
ATOM 2399 C CA . ALA A 1 317 ? -4.102 13.557 -1.835 1.00 15.81 324 ALA A CA 1
ATOM 2400 C C . ALA A 1 317 ? -4.626 14.982 -1.721 1.00 16.36 324 ALA A C 1
ATOM 2401 O O . ALA A 1 317 ? -4.163 15.881 -2.417 1.00 17.89 324 ALA A O 1
ATOM 2403 N N . ASN A 1 318 ? -5.593 15.169 -0.830 1.00 17.76 325 ASN A N 1
ATOM 2404 C CA . ASN A 1 318 ? -6.199 16.472 -0.583 1.00 20.10 325 ASN A CA 1
ATOM 2405 C C . ASN A 1 318 ? -6.087 16.742 0.913 1.00 20.98 325 ASN A C 1
ATOM 2406 O O . ASN A 1 318 ? -6.901 16.262 1.703 1.00 20.59 325 ASN A O 1
ATOM 2411 N N . LEU A 1 319 ? -5.071 17.509 1.295 1.00 20.55 326 LEU A N 1
ATOM 2412 C CA . LEU A 1 319 ? -4.834 17.818 2.700 1.00 22.45 326 LEU A CA 1
ATOM 2413 C C . LEU A 1 319 ? -5.012 19.307 2.991 1.00 22.57 326 LEU A C 1
ATOM 2414 O O . LEU A 1 319 ? -4.625 19.734 4.103 1.00 23.87 326 LEU A O 1
#

B-factor: mean 20.57, std 8.22, range [3.48, 58.43]

Solvent-accessible surface area: 14491 Å² total; per-residue (Å²): 118,38,0,0,0,0,20,0,42,33,40,29,2,2,12,0,0,102,37,0,0,136,139,40,28,29,0,31,0,1,6,187,43,32,123,35,66,166,91,7,75,12,0,64,110,9,112,16,3,180,125,68,18,71,49,79,122,9,49,47,92,105,111,33,28,2,45,92,9,0,67,50,0,80,0,0,0,5,22,57,113,171,50,31,94,64,77,25,4,61,40,35,41,92,3,11,58,3,0,0,62,0,2,46,125,11,122,30,29,129,17,0,0,10,27,19,30,14,15,2,1,0,54,43,44,118,97,69,56,69,130,35,74,0,41,22,110,25,108,5,63,14,114,102,2,27,175,70,104,81,78,152,22,6,4,27,3,51,15,7,86,24,0,44,133,31,3,142,114,65,142,21,66,8,0,0,0,0,6,19,36,10,0,0,25,13,17,36,83,85,40,43,111,6,0,43,22,1,24,81,2,4,82,43,25,164,47,11,57,26,19,15,78,5,3,2,0,0,62,7,0,0,54,2,0,2,48,0,32,68,52,91,96,8,71,24,12,3,1,0,1,18,78,8,4,8,10,28,53,0,5,114,0,0,77,124,50,28,125,115,27,137,16,4,141,109,13,61,54,135,142,121,113,66,67,73,22,88,13,18,63,134,60,1,115,88,26,55,15,149,31,27,54,3,57,62,1,1,81,36,0,0,64,14,0,71,124,48,177,70,6,139,118

Organism: Medicago truncatula (NCBI:txid3880)

Nearest PDB structures (foldseek):
  4quk-assembly1_A  TM=1.003E+00  e=1.667E-70  Medicago truncatula
  4qtz-assembly1_A  TM=1.002E+00  e=1.811E-67  Medicago truncatula
  4r1t-assembly1_A  TM=9.536E-01  e=1.263E-42  Petunia x hybrida
  5tqm-assembly2_B  TM=9.447E-01  e=2.320E-42  Sorghum bicolor
  4r1s-assembly2_B  TM=9.343E-01  e=2.981E-41  Petunia x hybrida

Secondary structure (DSSP, 8-state):
-EEEETTTTSHHHHHHHHHHHHTT-EEEEEES-TT-GGGTHHHHTSTTHHHHEEEEE--TTSTTTTHHHHTT-SEEEE-----HIIIIIHHHHHHHHHHHHHHHT-TT--EEEEE--GGGTS-SS----TT-EE-TT----HHHHHTTT-HHHHHHHHHHHHHHHHHHHTT--EEEEEESEEES--SSS---HHHHHHHHHHTT-SEE-S-EEEEEEHHHHHHHHHHHHH-TT--EEEEE-SEEEEHHHHHHHHHHH-TT-----EESSSSPPPPP-EE--HHHHHTT--PPPHHHHHHHHHHHHHHTTS---

Foldseek 3Di:
DEEEEEQCLDFLNVLLLLVCQVVPYQYEYEHQDPPDCQRCVLNCPRPNCVPRYHYDHADLQDACRCQPSGAPHQEYEYEDDDDLVVHPQVSLQSSLVRNVVSLLPHPNYNEYEYEAACLQFPACPDDFAAADETEQVGGHDLVVVVVVVPSNSNNRNVNVVSNVVVCVVSVHAYEYEHEKQEFFAGSALDDDPNLVLLLCFQADDQAHELDKIFYFYSNLSSVLSVLLSPDPPRHYYAYGGPFIGTVCVVQVLVCVVPVVGDGHPHYPDDDDRRHTHHYDRVRSVVSVGDTDDPSNRSVRSVVNCVVSPVDDD

Sequence (313 aa):
NVVCVTGASGYIASWLVRLLLHRGYTVKATVRDPNDPKKVDHLVKLDGAKERLQLFKANLLEEGAFDSVVQGCHGVFHTAVKDPQAELIDPALKGTLNVLNSCAKSPSLKRVVLTSSIAAVAYNGKPRTPDVVVDETWFTDADFCAKSNLWYVVSATLAEEAAWKFVKENNIDMVTINPAMVIGPLLQPVLNTSAAAILNLINGAQTFPNASFGWVNVKDVANAHILAYENASASGRHCLVERVAHYSEVVRILRELYPSLQLPEKCADDKPYVPIYQVSKEKAKSLGLEYTPLEVSIKETVESLKEKKFANL